Protein AF-A0A8J9X1B6-F1 (afdb_monomer)

pLDDT: mean 82.74, std 17.42, range [36.28, 98.75]

Structure (mmCIF, N/CA/C/O backbone):
data_AF-A0A8J9X1B6-F1
#
_entry.id   AF-A0A8J9X1B6-F1
#
loop_
_atom_site.group_PDB
_atom_site.id
_atom_site.type_symbol
_atom_site.label_atom_id
_atom_site.label_alt_id
_atom_site.label_comp_id
_atom_site.label_asym_id
_atom_site.label_entity_id
_atom_site.label_seq_id
_atom_site.pdbx_PDB_ins_code
_atom_site.Cartn_x
_atom_site.Cartn_y
_atom_site.Cartn_z
_atom_site.occupancy
_atom_site.B_iso_or_equiv
_atom_site.auth_seq_id
_atom_site.auth_comp_id
_atom_site.auth_asym_id
_atom_site.auth_atom_id
_atom_site.pdbx_PDB_model_num
ATOM 1 N N . ASN A 1 1 ? -3.393 -9.436 -10.664 1.00 48.59 1 ASN A N 1
ATOM 2 C CA . ASN A 1 1 ? -2.126 -8.868 -10.155 1.00 48.59 1 ASN A CA 1
ATOM 3 C C . ASN A 1 1 ? -1.289 -9.963 -9.512 1.00 48.59 1 ASN A C 1
ATOM 5 O O . ASN A 1 1 ? -1.861 -10.833 -8.868 1.00 48.59 1 ASN A O 1
ATOM 9 N N . MET A 1 2 ? 0.031 -9.956 -9.711 1.00 40.91 2 MET A N 1
ATOM 10 C CA . MET A 1 2 ? 0.966 -10.802 -8.959 1.00 40.91 2 MET A CA 1
ATOM 11 C C . MET A 1 2 ? 1.725 -9.893 -7.995 1.00 40.91 2 MET A C 1
ATOM 13 O O . MET A 1 2 ? 2.304 -8.902 -8.428 1.00 40.91 2 MET A O 1
ATOM 17 N N . LEU A 1 3 ? 1.710 -10.226 -6.708 1.00 56.44 3 LEU A N 1
ATOM 18 C CA . LEU A 1 3 ? 2.476 -9.534 -5.680 1.00 56.44 3 LEU A CA 1
ATOM 19 C C . LEU A 1 3 ? 3.377 -10.573 -5.014 1.00 56.44 3 LEU A C 1
ATOM 21 O O . LEU A 1 3 ? 2.896 -11.558 -4.459 1.00 56.44 3 LEU A O 1
ATOM 25 N N . ALA A 1 4 ? 4.684 -10.359 -5.113 1.00 45.38 4 ALA A N 1
ATOM 26 C CA . ALA A 1 4 ? 5.699 -11.176 -4.468 1.00 45.38 4 ALA A CA 1
ATOM 27 C C . ALA A 1 4 ? 6.530 -10.281 -3.547 1.00 45.38 4 ALA A C 1
ATOM 29 O O . ALA A 1 4 ? 6.948 -9.195 -3.943 1.00 45.38 4 ALA A O 1
ATOM 30 N N . HIS A 1 5 ? 6.758 -10.735 -2.316 1.00 50.91 5 HIS A N 1
ATOM 31 C CA . HIS A 1 5 ? 7.553 -10.022 -1.324 1.00 50.91 5 HIS A CA 1
ATOM 32 C C . HIS A 1 5 ? 8.603 -10.969 -0.742 1.00 50.91 5 HIS A C 1
ATOM 34 O O . HIS A 1 5 ? 8.265 -12.013 -0.188 1.00 50.91 5 HIS A O 1
ATOM 40 N N . ILE A 1 6 ? 9.880 -10.602 -0.850 1.00 46.41 6 ILE A N 1
ATOM 41 C CA . ILE A 1 6 ? 10.986 -11.335 -0.226 1.00 46.41 6 ILE A CA 1
ATOM 42 C C . ILE A 1 6 ? 11.341 -10.595 1.068 1.00 46.41 6 ILE A C 1
ATOM 44 O O . ILE A 1 6 ? 11.799 -9.456 1.026 1.00 46.41 6 ILE A O 1
ATOM 48 N N . ARG A 1 7 ? 11.077 -11.217 2.226 1.00 48.66 7 ARG A N 1
ATOM 49 C CA . ARG A 1 7 ? 11.246 -10.595 3.553 1.00 48.66 7 ARG A CA 1
ATOM 50 C C . ARG A 1 7 ? 12.671 -10.778 4.084 1.00 48.66 7 ARG A C 1
ATOM 52 O O . ARG A 1 7 ? 13.182 -11.893 4.118 1.00 48.66 7 ARG A O 1
ATOM 59 N N . TYR A 1 8 ? 13.252 -9.693 4.598 1.00 45.25 8 TYR A N 1
ATOM 60 C CA . TYR A 1 8 ? 14.363 -9.712 5.556 1.00 45.25 8 TYR A CA 1
ATOM 61 C C . TYR A 1 8 ? 13.808 -9.234 6.907 1.00 45.25 8 TYR A C 1
ATOM 63 O O . TYR A 1 8 ? 13.386 -8.084 7.015 1.00 45.25 8 TYR A O 1
ATOM 71 N N . ALA A 1 9 ? 13.701 -10.121 7.901 1.00 49.47 9 ALA A N 1
ATOM 72 C CA . ALA A 1 9 ? 12.970 -9.843 9.142 1.00 49.47 9 ALA A CA 1
ATOM 73 C C . ALA A 1 9 ? 13.662 -8.762 9.995 1.00 49.47 9 ALA A C 1
ATOM 75 O O . ALA A 1 9 ? 14.819 -8.924 10.381 1.00 49.47 9 ALA A O 1
ATOM 76 N N . THR A 1 10 ? 12.949 -7.671 10.293 1.00 53.62 10 THR A N 1
ATOM 77 C CA . THR A 1 10 ? 13.409 -6.598 11.196 1.00 53.62 10 THR A CA 1
ATOM 78 C C . THR A 1 10 ? 12.580 -6.440 12.464 1.00 53.62 10 THR A C 1
ATOM 80 O O . THR A 1 10 ? 13.105 -5.914 13.437 1.00 53.62 10 THR A O 1
ATOM 83 N N . GLN A 1 11 ? 11.336 -6.924 12.463 1.00 47.78 11 GLN A N 1
ATOM 84 C CA . GLN A 1 11 ? 10.434 -7.032 13.616 1.00 47.78 11 GLN A CA 1
ATOM 85 C C . GLN A 1 11 ? 9.599 -8.319 13.486 1.00 47.78 11 GLN A C 1
ATOM 87 O O . GLN A 1 11 ? 9.316 -8.734 12.354 1.00 47.78 11 GLN A O 1
ATOM 92 N N . GLY A 1 12 ? 9.230 -8.924 14.621 1.00 47.47 12 GLY A N 1
ATOM 93 C CA . GLY A 1 12 ? 8.444 -10.163 14.737 1.00 47.47 12 GLY A CA 1
ATOM 94 C C . GLY A 1 12 ? 9.234 -11.463 14.532 1.00 47.47 12 GLY A C 1
ATOM 95 O O . GLY A 1 12 ? 10.186 -11.502 13.742 1.00 47.47 12 GLY A O 1
ATOM 96 N N . GLU A 1 13 ? 8.848 -12.544 15.225 1.00 45.00 13 GLU A N 1
ATOM 97 C CA . GLU A 1 13 ? 9.478 -13.865 15.050 1.00 45.00 13 GLU A CA 1
ATOM 98 C C . GLU A 1 13 ? 9.320 -14.386 13.603 1.00 45.00 13 GLU A C 1
ATOM 100 O O . GLU A 1 13 ? 8.433 -13.980 12.838 1.00 45.00 13 GLU A O 1
ATOM 105 N N . VAL A 1 14 ? 10.212 -15.292 13.182 1.00 53.91 14 VAL A N 1
ATOM 106 C CA . VAL A 1 14 ? 10.102 -15.975 11.882 1.00 53.91 14 VAL A CA 1
ATOM 107 C C . VAL A 1 14 ? 9.019 -17.054 11.989 1.00 53.91 14 VAL A C 1
ATOM 109 O O . VAL A 1 14 ? 9.308 -18.239 12.137 1.00 53.91 14 VAL A O 1
ATOM 112 N N . SER A 1 15 ? 7.760 -16.630 11.929 1.00 49.09 15 SER A N 1
ATOM 113 C CA . SER A 1 15 ? 6.565 -17.477 11.927 1.00 49.09 15 SER A CA 1
ATOM 114 C C . SER A 1 15 ? 5.768 -17.282 10.631 1.00 49.09 15 SER A C 1
ATOM 116 O O . SER A 1 15 ? 5.876 -16.251 9.962 1.00 49.09 15 SER A O 1
ATOM 118 N N . LEU A 1 16 ? 4.989 -18.300 10.238 1.00 53.81 16 LEU A N 1
ATOM 119 C CA . LEU A 1 16 ? 4.187 -18.284 9.001 1.00 53.81 16 LEU A CA 1
ATOM 120 C C . LEU A 1 16 ? 3.180 -17.128 8.966 1.00 53.81 16 LEU A C 1
ATOM 122 O O . LEU A 1 16 ? 2.907 -16.594 7.896 1.00 53.81 16 LEU A O 1
ATOM 126 N N . GLU A 1 17 ? 2.653 -16.74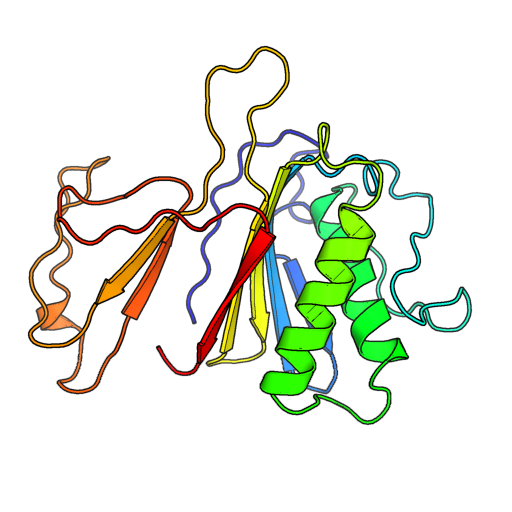2 10.126 1.00 57.12 17 GLU A N 1
ATOM 127 C CA . GLU A 1 17 ? 1.72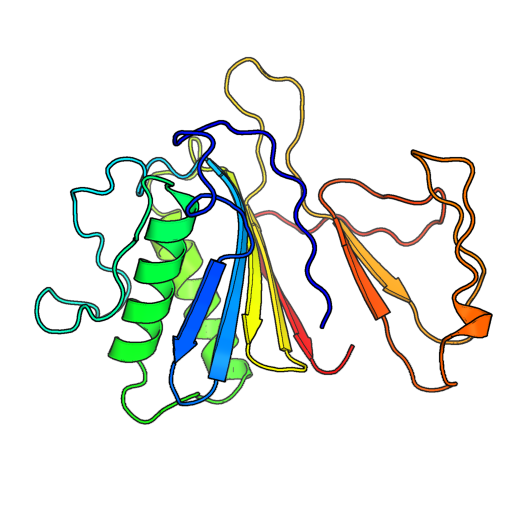0 -15.621 10.266 1.00 57.12 17 GLU A CA 1
ATOM 128 C C . GLU A 1 17 ? 2.363 -14.272 9.933 1.00 57.12 17 GLU A C 1
ATOM 130 O O . GLU A 1 17 ? 1.665 -13.400 9.450 1.00 57.12 17 GLU A O 1
ATOM 135 N N . ASN A 1 18 ? 3.685 -14.124 10.064 1.00 60.94 18 ASN A N 1
ATOM 136 C CA . ASN A 1 18 ? 4.411 -12.878 9.801 1.00 60.94 18 ASN A CA 1
ATOM 137 C C . ASN A 1 18 ? 4.940 -12.764 8.353 1.00 60.94 18 ASN A C 1
ATOM 139 O O . ASN A 1 18 ? 5.817 -11.942 8.055 1.00 60.94 18 ASN A O 1
ATOM 143 N N . VAL A 1 19 ? 4.503 -13.634 7.439 1.00 63.62 19 VAL A N 1
ATOM 144 C CA . VAL A 1 19 ? 4.990 -13.661 6.052 1.00 63.62 19 VAL A CA 1
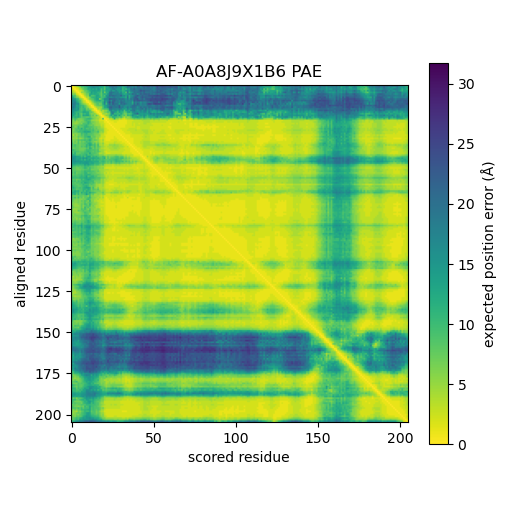ATOM 145 C C . VAL A 1 19 ? 4.067 -12.849 5.146 1.00 63.62 19 VAL A C 1
ATOM 147 O O . VAL A 1 19 ? 2.894 -13.163 4.979 1.00 63.62 19 VAL A O 1
ATOM 150 N N . HIS A 1 20 ? 4.621 -11.821 4.505 1.00 66.31 20 HIS A N 1
ATOM 151 C CA . HIS A 1 20 ? 3.929 -11.077 3.452 1.00 66.31 20 HIS A CA 1
ATOM 152 C C . HIS A 1 20 ? 3.707 -11.935 2.189 1.00 66.31 20 HIS A C 1
ATOM 154 O O . HIS A 1 20 ? 4.556 -12.770 1.864 1.00 66.31 20 HIS A O 1
ATOM 160 N N . PRO A 1 21 ? 2.660 -11.648 1.393 1.00 81.50 21 PRO A N 1
ATOM 161 C CA . PRO A 1 21 ? 1.640 -10.626 1.638 1.00 81.50 21 PRO A CA 1
ATOM 162 C C . PRO A 1 21 ? 0.583 -11.065 2.656 1.00 81.50 21 PRO A C 1
ATOM 164 O O . PRO A 1 21 ? 0.092 -12.192 2.609 1.00 81.50 21 PRO A O 1
ATOM 167 N N . PHE A 1 22 ? 0.154 -10.136 3.510 1.00 89.31 22 PHE A N 1
ATOM 168 C CA . PHE A 1 22 ? -1.059 -10.333 4.300 1.00 89.31 22 PHE A CA 1
ATOM 169 C C . PHE A 1 22 ? -2.275 -10.264 3.390 1.00 89.31 22 PHE A C 1
ATOM 171 O O . PHE A 1 22 ? -2.294 -9.485 2.441 1.00 89.31 22 PHE A O 1
ATOM 178 N N . THR A 1 23 ? -3.302 -11.057 3.687 1.00 92.50 23 THR A N 1
ATOM 179 C CA . THR A 1 23 ? -4.579 -11.009 2.966 1.00 92.50 23 THR A CA 1
ATOM 180 C C . THR A 1 23 ? -5.738 -10.935 3.950 1.00 92.50 23 THR A C 1
ATOM 182 O O . THR A 1 23 ? -5.723 -11.610 4.984 1.00 92.50 23 THR A O 1
ATOM 185 N N . ARG A 1 24 ? -6.738 -10.108 3.634 1.00 95.69 24 ARG A N 1
ATOM 186 C CA . ARG A 1 24 ? -8.010 -9.990 4.360 1.00 95.69 24 ARG A CA 1
ATOM 187 C C . ARG A 1 24 ? -9.147 -9.748 3.374 1.00 95.69 24 ARG A C 1
ATOM 189 O O . ARG A 1 24 ? -8.943 -9.168 2.312 1.00 95.69 24 ARG A O 1
ATOM 196 N N . GLU A 1 25 ? -10.337 -10.205 3.731 1.00 96.38 25 GLU A N 1
ATOM 197 C CA . GLU A 1 25 ? -11.552 -9.957 2.960 1.00 96.38 25 GLU A CA 1
ATOM 198 C C . GLU A 1 25 ? -12.258 -8.710 3.512 1.00 96.38 25 GLU A C 1
ATOM 200 O O . GLU A 1 25 ? -12.427 -8.578 4.724 1.00 96.38 25 GLU A O 1
ATOM 205 N N . LEU A 1 26 ? -12.631 -7.788 2.623 1.00 97.50 26 LEU A N 1
ATOM 206 C CA . LEU A 1 26 ? -13.486 -6.640 2.921 1.00 97.50 26 LEU A CA 1
ATOM 207 C C . LEU A 1 26 ? -14.404 -6.375 1.715 1.00 97.50 26 LEU A C 1
ATOM 209 O O . LEU A 1 26 ? -13.922 -6.212 0.593 1.00 97.50 26 LEU A O 1
ATOM 213 N N . TRP A 1 27 ? -15.717 -6.288 1.955 1.00 97.31 27 TRP A N 1
ATOM 214 C CA . TRP A 1 27 ? -16.764 -6.035 0.944 1.00 97.31 27 TRP A CA 1
ATOM 215 C C . TRP A 1 27 ? -16.898 -7.110 -0.151 1.00 97.31 27 TRP A C 1
ATOM 217 O O . TRP A 1 27 ? -17.250 -6.818 -1.292 1.00 97.31 27 TRP A O 1
ATOM 227 N N . GLY A 1 28 ? -16.613 -8.364 0.178 1.00 95.50 28 GLY A N 1
ATOM 228 C CA . GLY A 1 28 ? -16.524 -9.484 -0.756 1.00 95.50 28 GLY A CA 1
ATOM 229 C C . GLY A 1 28 ? -15.260 -9.466 -1.620 1.00 95.50 28 GLY A C 1
ATOM 230 O O . GLY A 1 28 ? -15.190 -10.204 -2.603 1.00 95.50 28 GLY A O 1
ATOM 231 N N . ILE A 1 29 ? -14.277 -8.617 -1.297 1.00 94.25 29 ILE A N 1
ATOM 232 C CA . ILE A 1 29 ? -13.064 -8.402 -2.090 1.00 94.25 29 ILE A CA 1
ATOM 233 C C . ILE A 1 29 ? -11.848 -8.802 -1.260 1.00 94.25 29 ILE A C 1
ATOM 235 O O . ILE A 1 29 ? -11.700 -8.401 -0.108 1.00 94.25 29 ILE A O 1
ATOM 239 N N . ASN A 1 30 ? -10.946 -9.573 -1.866 1.00 93.56 30 ASN A N 1
ATOM 240 C CA . ASN A 1 30 ? -9.651 -9.857 -1.261 1.00 93.56 30 ASN A CA 1
ATOM 241 C C . ASN A 1 30 ? -8.739 -8.635 -1.388 1.00 93.56 30 ASN A C 1
ATOM 243 O O . ASN A 1 30 ? -8.453 -8.171 -2.496 1.00 93.56 30 ASN A O 1
ATOM 247 N N . TRP A 1 31 ? -8.255 -8.169 -0.245 1.00 96.75 31 TRP A N 1
ATOM 248 C CA . TRP A 1 31 ? -7.216 -7.162 -0.127 1.00 96.75 31 TRP A CA 1
ATOM 249 C C . TRP A 1 31 ? -5.911 -7.836 0.245 1.00 96.75 31 TRP A C 1
ATOM 251 O O . TRP A 1 31 ? -5.890 -8.680 1.140 1.00 96.75 31 TRP A O 1
ATOM 261 N N . SER A 1 32 ? -4.827 -7.456 -0.424 1.00 94.00 32 SER A N 1
ATOM 262 C CA . SER A 1 32 ? -3.492 -7.986 -0.149 1.00 94.00 32 SER A CA 1
ATOM 263 C C . SER A 1 32 ? -2.523 -6.859 0.159 1.00 94.00 32 SER A C 1
ATOM 265 O O . SER A 1 32 ? -2.522 -5.866 -0.565 1.00 94.00 32 SER A O 1
ATOM 267 N N . PHE A 1 33 ? -1.659 -7.025 1.150 1.00 95.12 33 PHE A N 1
ATOM 268 C CA . PHE A 1 33 ? -0.729 -5.986 1.574 1.00 95.12 33 PHE A CA 1
ATOM 269 C C . PHE A 1 33 ? 0.685 -6.527 1.744 1.00 95.12 33 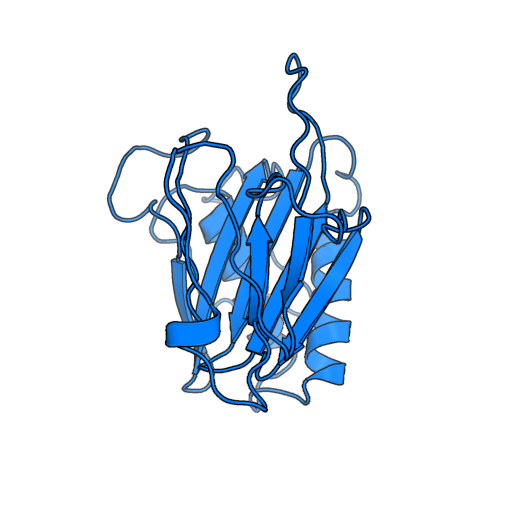PHE A C 1
ATOM 271 O O . PHE A 1 33 ? 0.899 -7.555 2.390 1.00 95.12 33 PHE A O 1
ATOM 278 N N . ALA A 1 34 ? 1.656 -5.817 1.180 1.00 91.38 34 ALA A N 1
ATOM 279 C CA . ALA A 1 34 ? 3.064 -6.015 1.482 1.00 91.38 34 ALA A CA 1
ATOM 280 C C . ALA A 1 34 ? 3.735 -4.676 1.725 1.00 91.38 34 ALA A C 1
ATOM 282 O O . ALA A 1 34 ? 3.573 -3.739 0.947 1.00 91.38 34 ALA A O 1
ATOM 283 N N . HIS A 1 35 ? 4.530 -4.633 2.782 1.00 92.00 35 HIS A N 1
ATOM 284 C CA . HIS A 1 35 ? 5.216 -3.443 3.243 1.00 92.00 35 HIS A CA 1
ATOM 285 C C . HIS A 1 35 ? 6.721 -3.704 3.336 1.00 92.00 35 HIS A C 1
ATOM 287 O O . HIS A 1 35 ? 7.146 -4.766 3.790 1.00 92.00 35 HIS A O 1
ATOM 293 N N . ASN A 1 36 ? 7.518 -2.728 2.905 1.00 87.19 36 ASN A N 1
ATOM 294 C CA . ASN A 1 36 ? 8.959 -2.688 3.100 1.00 87.19 36 ASN A CA 1
ATOM 295 C C . ASN A 1 36 ? 9.349 -1.382 3.794 1.00 87.19 36 ASN A C 1
ATOM 297 O O . ASN A 1 36 ? 9.385 -0.315 3.169 1.00 87.19 36 ASN A O 1
ATOM 301 N N . GLY A 1 37 ? 9.696 -1.489 5.071 1.00 89.38 37 GLY A N 1
ATOM 302 C CA . GLY A 1 37 ? 10.013 -0.326 5.872 1.00 89.38 37 GLY A CA 1
ATOM 303 C C . GLY A 1 37 ? 10.110 -0.626 7.359 1.00 89.38 37 GLY A C 1
ATOM 304 O O . GLY A 1 37 ? 10.586 -1.695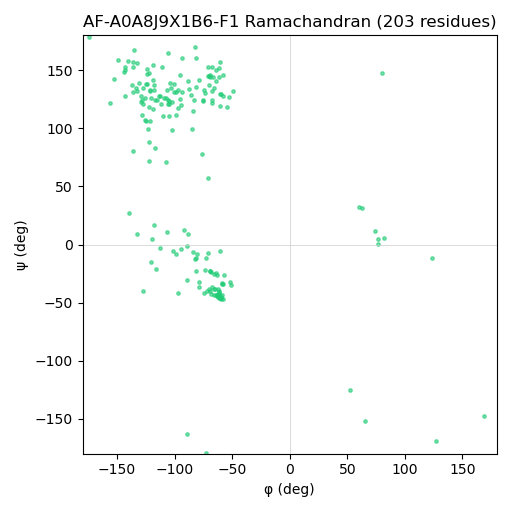 7.749 1.00 89.38 37 GLY A O 1
ATOM 305 N N . ASP A 1 38 ? 9.732 0.367 8.148 1.00 90.19 38 ASP A N 1
ATOM 306 C CA . ASP A 1 38 ? 9.690 0.368 9.607 1.00 90.19 38 ASP A CA 1
ATOM 307 C C . ASP A 1 38 ? 8.666 1.431 10.026 1.00 90.19 38 ASP A C 1
ATOM 309 O O . ASP A 1 38 ? 8.784 2.593 9.617 1.00 90.19 38 ASP A O 1
ATOM 313 N N . MET A 1 39 ? 7.637 1.034 10.775 1.00 92.31 39 MET A N 1
ATOM 314 C CA . MET A 1 39 ? 6.552 1.923 11.194 1.00 92.31 39 MET A CA 1
ATOM 315 C C . MET A 1 39 ? 6.426 1.976 12.721 1.00 92.31 39 MET A C 1
ATOM 317 O O . MET A 1 39 ? 5.598 1.267 13.303 1.00 92.31 39 MET A O 1
ATOM 321 N N . PRO A 1 40 ? 7.160 2.882 13.395 1.00 91.56 40 PRO A N 1
ATOM 322 C CA . PRO A 1 40 ? 7.143 2.995 14.854 1.00 91.56 40 PRO A CA 1
ATOM 323 C C . PRO A 1 40 ? 5.757 3.235 15.469 1.00 91.56 40 PRO A C 1
ATOM 325 O O . PRO A 1 40 ? 5.525 2.858 16.616 1.00 91.56 40 PRO A O 1
ATOM 328 N N . LEU A 1 41 ? 4.821 3.842 14.723 1.00 93.62 41 LEU A N 1
ATOM 329 C CA . LEU A 1 41 ? 3.430 4.028 15.158 1.00 93.62 41 LEU A CA 1
ATOM 330 C C . LEU A 1 41 ? 2.726 2.695 15.468 1.00 93.62 41 LEU A C 1
ATOM 332 O O . LEU A 1 41 ? 1.911 2.643 16.383 1.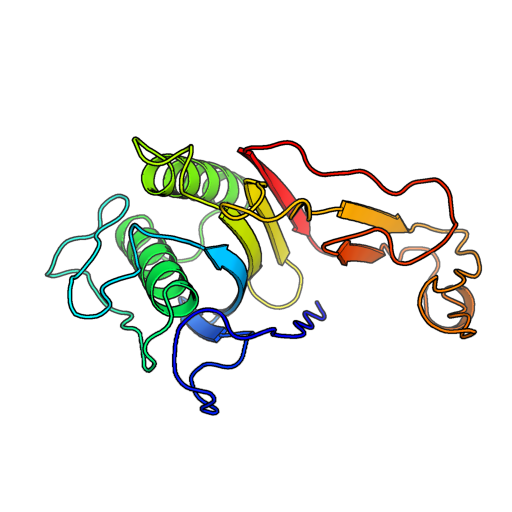00 93.62 41 LEU A O 1
ATOM 336 N N . PHE A 1 42 ? 3.068 1.635 14.734 1.00 93.75 42 PHE A N 1
ATOM 337 C CA . PHE A 1 42 ? 2.461 0.307 14.833 1.00 93.75 42 PHE A CA 1
ATOM 338 C C . PHE A 1 42 ? 3.378 -0.720 15.512 1.00 93.75 42 PHE A C 1
ATOM 340 O O . PHE A 1 42 ? 3.086 -1.911 15.494 1.00 93.75 42 PHE A O 1
ATOM 347 N N . ALA A 1 43 ? 4.488 -0.281 16.117 1.00 88.69 43 ALA A N 1
ATOM 348 C CA . ALA A 1 43 ? 5.462 -1.181 16.736 1.00 88.69 43 ALA A CA 1
ATOM 349 C C . ALA A 1 43 ? 4.936 -1.885 18.001 1.00 88.69 43 ALA A C 1
ATOM 351 O O . ALA A 1 43 ? 5.451 -2.936 18.371 1.00 88.69 43 ALA A O 1
ATOM 352 N N . ASN A 1 44 ? 3.937 -1.307 18.677 1.00 85.94 44 ASN A N 1
ATOM 353 C CA . ASN A 1 44 ? 3.257 -1.947 19.798 1.00 85.94 44 ASN A CA 1
ATOM 354 C C . ASN A 1 44 ? 1.904 -2.499 19.338 1.00 85.94 44 ASN A C 1
ATOM 356 O O . ASN A 1 44 ? 0.924 -1.758 19.277 1.00 85.94 44 ASN A O 1
ATOM 360 N N . THR A 1 45 ? 1.853 -3.795 19.041 1.00 76.88 45 THR A N 1
ATOM 361 C CA . THR A 1 45 ? 0.646 -4.467 18.539 1.00 76.88 45 THR A CA 1
ATOM 362 C C . THR A 1 45 ? -0.441 -4.662 19.598 1.00 76.88 45 THR A C 1
ATOM 364 O O . THR A 1 45 ? -1.573 -4.964 19.236 1.00 76.88 45 THR A O 1
ATOM 367 N N . ASP A 1 46 ? -0.137 -4.450 20.884 1.00 77.25 46 ASP A N 1
ATOM 368 C CA . ASP A 1 46 ? -1.126 -4.490 21.973 1.00 77.25 46 ASP A CA 1
ATOM 369 C C . ASP A 1 46 ? -1.929 -3.180 22.096 1.00 77.25 46 ASP A C 1
ATOM 371 O O . ASP A 1 46 ? -2.867 -3.090 22.892 1.00 77.25 46 ASP A O 1
ATOM 375 N N . GLN A 1 47 ? -1.543 -2.136 21.354 1.00 80.00 47 GLN A N 1
ATOM 376 C CA . GLN A 1 47 ? -2.229 -0.851 21.342 1.00 80.00 47 GLN A CA 1
ATOM 377 C C . GLN A 1 47 ? -3.050 -0.689 20.062 1.00 80.00 47 GLN A C 1
ATOM 379 O O . GLN A 1 47 ? -2.507 -0.676 18.959 1.00 80.00 47 GLN A O 1
ATOM 384 N N . ASP A 1 48 ? -4.348 -0.440 20.223 1.00 81.12 48 ASP A N 1
ATOM 385 C CA . ASP A 1 48 ? -5.202 -0.079 19.098 1.00 81.12 48 ASP A CA 1
ATOM 386 C C . ASP A 1 48 ? -4.820 1.301 18.541 1.00 81.12 48 ASP A C 1
ATOM 388 O O . ASP A 1 48 ? -4.811 2.313 19.254 1.00 81.12 48 ASP A O 1
ATOM 392 N N . ILE A 1 49 ? -4.531 1.343 17.240 1.00 92.19 49 ILE A N 1
ATOM 393 C CA . ILE A 1 49 ? -4.338 2.575 16.476 1.00 92.19 49 ILE A CA 1
ATOM 394 C C . ILE A 1 49 ? -5.580 2.807 15.619 1.00 92.19 49 ILE A C 1
ATOM 396 O O . ILE A 1 49 ? -5.938 1.985 14.774 1.00 92.19 49 ILE A O 1
ATOM 400 N N . PHE A 1 50 ? -6.229 3.951 15.826 1.00 95.69 50 PHE A N 1
ATOM 401 C CA . PHE A 1 50 ? -7.404 4.358 15.064 1.00 95.69 50 PHE A CA 1
ATOM 402 C C . PHE A 1 50 ? -7.015 5.400 14.020 1.00 95.69 50 PHE A C 1
ATOM 404 O O . PHE A 1 50 ? -6.479 6.450 14.367 1.00 95.69 50 PHE A O 1
ATOM 411 N N . LEU A 1 51 ? -7.300 5.095 12.755 1.00 97.25 51 LEU A N 1
ATOM 412 C CA . LEU A 1 51 ? -7.115 5.998 11.618 1.00 97.25 51 LEU A CA 1
ATOM 413 C C . LEU A 1 51 ? -8.478 6.433 11.067 1.00 97.25 51 LEU A C 1
ATOM 415 O O . LEU A 1 51 ? -9.468 5.691 11.172 1.00 97.25 51 LEU A O 1
ATOM 419 N N . GLY A 1 52 ? -8.530 7.615 10.457 1.00 96.75 52 GLY A N 1
ATOM 420 C CA . GLY A 1 52 ? -9.745 8.210 9.911 1.00 96.75 52 GLY A CA 1
ATOM 421 C C . GLY A 1 52 ? -10.881 8.252 10.939 1.00 96.75 52 GLY A C 1
ATOM 422 O O . GLY A 1 52 ? -10.731 8.756 12.051 1.00 96.75 52 GLY A O 1
ATOM 423 N N . LYS A 1 53 ? -12.041 7.690 10.579 1.00 97.38 53 LYS A N 1
ATOM 424 C CA . LYS A 1 53 ? -13.233 7.639 11.450 1.00 97.38 53 LYS A CA 1
ATOM 425 C C . LYS A 1 53 ? -13.297 6.415 12.369 1.00 97.38 53 LYS A C 1
ATOM 427 O O . LYS A 1 53 ? -14.337 6.184 12.985 1.00 97.38 53 LYS A O 1
ATOM 432 N N . THR A 1 54 ? -12.234 5.616 12.448 1.00 97.69 54 THR A N 1
ATOM 433 C CA . THR A 1 54 ? -12.231 4.408 13.282 1.00 97.69 54 THR A CA 1
ATOM 434 C C . THR A 1 54 ? -12.380 4.772 14.760 1.00 97.69 54 THR A C 1
ATOM 436 O O . THR A 1 54 ? -11.809 5.739 15.257 1.00 97.69 54 THR A O 1
ATOM 439 N N . THR A 1 55 ? -13.145 3.963 15.476 1.00 95.88 55 THR A N 1
ATOM 440 C CA . THR A 1 55 ? -13.358 4.017 16.924 1.00 95.88 55 THR A CA 1
ATOM 441 C C . THR A 1 55 ? -13.271 2.603 17.485 1.00 95.88 55 THR A C 1
ATOM 443 O O . THR A 1 55 ? -13.373 1.637 16.729 1.00 95.88 55 THR A O 1
ATOM 446 N N . SER A 1 56 ? -13.178 2.456 18.809 1.00 94.00 56 SER A N 1
ATOM 447 C CA . SER A 1 56 ? -13.194 1.142 19.474 1.00 94.00 56 SER A CA 1
ATOM 448 C C . SER A 1 56 ? -14.381 0.261 19.066 1.00 94.00 56 SER A C 1
ATOM 450 O O . SER A 1 56 ? -14.247 -0.954 18.985 1.00 94.00 56 SER A O 1
ATOM 452 N N . ASP A 1 57 ? -15.532 0.869 18.767 1.00 93.69 57 ASP A N 1
ATOM 453 C CA . ASP A 1 57 ? -16.763 0.148 18.419 1.00 93.69 57 ASP A CA 1
ATOM 454 C C . ASP A 1 57 ? -16.813 -0.282 16.943 1.00 93.69 57 ASP A C 1
ATOM 456 O O . ASP A 1 57 ? -17.676 -1.066 16.549 1.00 93.69 57 ASP A O 1
ATOM 460 N N . THR A 1 58 ? -15.914 0.249 16.110 1.00 93.00 58 THR A N 1
ATOM 461 C CA . THR A 1 58 ? -15.884 0.009 14.658 1.00 93.00 58 THR A CA 1
ATOM 462 C C . THR A 1 58 ? -14.669 -0.798 14.201 1.00 93.00 58 THR A C 1
ATOM 464 O O . THR A 1 58 ? -14.595 -1.165 13.026 1.00 93.00 58 THR A O 1
ATOM 467 N N . VAL A 1 59 ? -13.757 -1.146 15.118 1.00 94.56 59 VAL A N 1
ATOM 468 C CA . VAL A 1 59 ? -12.655 -2.081 14.852 1.00 94.56 59 VAL A CA 1
ATOM 469 C C . VAL A 1 59 ? -13.214 -3.434 14.424 1.00 94.56 59 VAL A C 1
ATOM 471 O O . VAL A 1 59 ? -14.070 -4.026 15.081 1.00 94.56 59 VAL A O 1
ATOM 474 N N . HIS A 1 60 ? -12.700 -3.946 13.311 1.00 94.50 60 HIS A N 1
ATOM 475 C CA . HIS A 1 60 ? -13.093 -5.234 12.758 1.00 94.50 60 HIS A CA 1
ATOM 476 C C . HIS A 1 60 ? -11.901 -6.150 12.482 1.00 94.50 60 HIS A C 1
ATOM 478 O O . HIS A 1 60 ? -11.979 -7.354 12.716 1.00 94.50 60 HIS A O 1
ATOM 484 N N . PHE A 1 61 ? -10.807 -5.584 11.982 1.00 95.44 61 PHE A N 1
ATOM 485 C CA . PHE A 1 61 ? -9.577 -6.295 11.680 1.00 95.44 61 PHE A CA 1
ATOM 486 C C . PHE A 1 61 ? -8.575 -6.105 12.812 1.00 95.44 61 PHE A C 1
ATOM 488 O O . PHE A 1 61 ? -8.315 -4.974 13.216 1.00 95.44 61 PHE A O 1
ATOM 495 N N . ASN A 1 62 ? -7.994 -7.213 13.266 1.00 92.75 62 ASN A N 1
ATOM 496 C CA . ASN A 1 62 ? -6.899 -7.243 14.227 1.00 92.75 62 ASN A CA 1
ATOM 497 C C . ASN A 1 62 ? -5.731 -8.022 13.615 1.00 92.75 62 ASN A C 1
ATOM 499 O O . ASN A 1 62 ? -5.949 -8.969 12.841 1.00 92.75 62 ASN A O 1
ATOM 503 N N . ALA A 1 63 ? -4.508 -7.612 13.952 1.00 91.69 63 ALA A N 1
ATOM 504 C CA . ALA A 1 63 ? -3.316 -8.370 13.600 1.00 91.69 63 ALA A CA 1
ATOM 505 C C . ALA A 1 63 ? -3.380 -9.759 14.256 1.00 91.69 63 ALA A C 1
ATOM 507 O O . ALA A 1 63 ? -3.940 -9.918 15.342 1.00 91.69 63 ALA A O 1
ATOM 508 N N . VAL A 1 64 ? -2.871 -10.768 13.554 1.00 89.00 64 VAL A N 1
ATOM 509 C CA . VAL A 1 64 ? -2.755 -12.133 14.084 1.00 89.00 64 VAL A CA 1
ATOM 510 C C . VAL A 1 64 ? -1.343 -12.348 14.615 1.00 89.00 64 VAL A C 1
ATOM 512 O O . VAL A 1 64 ? -1.183 -12.933 15.681 1.00 89.00 64 VAL A O 1
ATOM 515 N N . GLY A 1 65 ? -0.345 -11.864 13.875 1.00 85.06 65 GLY A N 1
ATOM 516 C CA . GLY A 1 65 ? 1.045 -11.817 14.293 1.00 85.06 65 GLY A CA 1
ATOM 517 C C . GLY A 1 65 ? 1.404 -10.525 15.025 1.00 85.06 65 GLY A C 1
ATOM 518 O O . GLY A 1 65 ? 0.551 -9.761 15.474 1.00 85.06 65 GLY A O 1
ATOM 519 N N . ASP A 1 66 ? 2.706 -10.278 15.115 1.00 85.69 66 ASP A N 1
ATOM 520 C CA . ASP A 1 66 ? 3.329 -9.233 15.937 1.00 85.69 66 ASP A CA 1
ATOM 521 C C . ASP A 1 66 ? 4.093 -8.189 15.098 1.00 85.69 66 ASP A C 1
ATOM 523 O O . ASP A 1 66 ? 4.930 -7.442 15.604 1.00 85.69 66 ASP A O 1
ATOM 527 N N . THR A 1 67 ? 3.824 -8.134 13.788 1.00 89.00 67 THR A N 1
ATOM 528 C CA . THR A 1 67 ? 4.480 -7.173 12.889 1.00 89.00 67 THR A CA 1
ATOM 529 C C . THR A 1 67 ? 3.734 -5.845 12.814 1.00 89.00 67 THR A C 1
ATOM 531 O O . THR A 1 67 ? 2.512 -5.797 12.658 1.00 89.00 67 THR A O 1
ATOM 534 N N . ASP A 1 68 ? 4.508 -4.761 12.781 1.00 92.00 68 ASP A N 1
ATOM 535 C CA . ASP A 1 68 ? 4.037 -3.408 12.460 1.00 92.00 68 ASP A CA 1
ATOM 536 C C . ASP A 1 68 ? 3.235 -3.362 11.146 1.00 92.00 68 ASP A C 1
ATOM 538 O O . ASP A 1 68 ? 2.248 -2.643 11.004 1.00 92.00 68 ASP A O 1
ATOM 542 N N . SER A 1 69 ? 3.644 -4.189 10.191 1.00 92.75 69 SER A N 1
ATOM 543 C CA . SER A 1 69 ? 3.110 -4.288 8.843 1.00 92.75 69 SER A CA 1
ATOM 544 C C . SER A 1 69 ? 1.687 -4.850 8.829 1.00 92.75 69 SER A C 1
ATOM 546 O O . SER A 1 69 ? 0.833 -4.321 8.117 1.00 92.75 69 SER A O 1
ATOM 548 N N . GLU A 1 70 ? 1.401 -5.888 9.625 1.00 94.00 70 GLU A N 1
ATOM 549 C CA . GLU A 1 70 ? 0.039 -6.422 9.740 1.00 94.00 70 GLU A CA 1
ATOM 550 C C . GLU A 1 70 ? -0.873 -5.471 10.518 1.00 94.00 70 GLU A C 1
ATOM 552 O O . GLU A 1 70 ? -2.025 -5.267 10.128 1.00 94.00 70 GLU A O 1
ATOM 557 N N . ALA A 1 71 ? -0.351 -4.856 11.584 1.00 95.19 71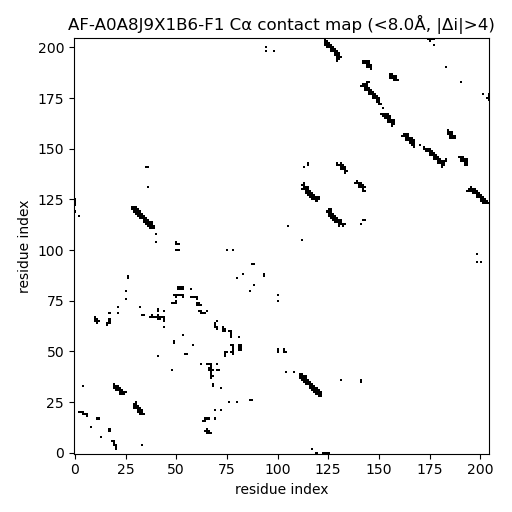 ALA A N 1
ATOM 558 C CA . ALA A 1 71 ? -1.082 -3.875 12.377 1.00 95.19 71 ALA A CA 1
ATOM 559 C C . ALA A 1 71 ? -1.496 -2.660 11.528 1.00 95.19 71 ALA A C 1
ATOM 561 O O . ALA A 1 71 ? -2.671 -2.285 11.527 1.00 95.19 71 ALA A O 1
ATOM 562 N N . ALA A 1 72 ? -0.583 -2.113 10.720 1.00 96.50 72 ALA A N 1
ATOM 563 C CA . ALA A 1 72 ? -0.900 -1.041 9.780 1.00 96.50 72 ALA A CA 1
ATOM 564 C C . ALA A 1 72 ? -1.933 -1.473 8.733 1.00 96.50 72 ALA A C 1
ATOM 566 O O . ALA A 1 72 ? -2.875 -0.731 8.455 1.00 96.50 72 ALA A O 1
ATOM 567 N N . PHE A 1 73 ? -1.806 -2.684 8.178 1.00 97.31 73 PHE A N 1
ATOM 568 C CA . PHE A 1 73 ? -2.788 -3.198 7.225 1.00 97.31 73 PHE A CA 1
ATOM 569 C C . PHE A 1 73 ? -4.191 -3.278 7.840 1.00 97.31 73 PHE A C 1
ATOM 571 O O . PHE A 1 73 ? -5.161 -2.821 7.234 1.00 97.31 73 PHE A O 1
ATOM 578 N N . CYS A 1 74 ? -4.300 -3.799 9.064 1.00 96.62 74 CYS A N 1
ATOM 579 C CA . CYS A 1 74 ? -5.567 -3.873 9.786 1.00 96.62 74 CYS A CA 1
ATOM 580 C C . CYS A 1 74 ? -6.142 -2.479 10.070 1.00 96.62 74 CYS A C 1
ATOM 582 O O . CYS A 1 74 ? -7.331 -2.259 9.840 1.00 96.62 74 CYS A O 1
ATOM 584 N N . ALA A 1 75 ? -5.309 -1.524 10.494 1.00 97.69 75 ALA A N 1
ATOM 585 C CA . ALA A 1 75 ? -5.729 -0.144 10.735 1.00 97.69 75 ALA A CA 1
ATOM 586 C C . ALA A 1 75 ? -6.255 0.538 9.459 1.00 97.69 75 ALA A C 1
ATOM 588 O O . ALA A 1 75 ? -7.314 1.165 9.494 1.00 97.69 75 ALA A O 1
ATOM 589 N N . ILE A 1 76 ? -5.582 0.354 8.315 1.00 98.38 76 ILE A N 1
ATOM 590 C CA . ILE A 1 76 ? -6.029 0.870 7.009 1.00 98.38 76 ILE A CA 1
ATOM 591 C C . ILE A 1 76 ? -7.390 0.275 6.623 1.00 98.38 76 ILE A C 1
ATOM 593 O O . ILE A 1 76 ? -8.291 1.007 6.211 1.00 98.38 76 ILE A O 1
ATOM 597 N N . LEU A 1 77 ? -7.577 -1.042 6.773 1.00 98.38 77 LEU A N 1
ATOM 598 C CA . LEU A 1 77 ? -8.851 -1.692 6.448 1.00 98.38 77 LEU A CA 1
ATOM 599 C C . LEU A 1 77 ? -9.988 -1.281 7.393 1.00 98.38 77 LEU A C 1
ATOM 601 O O . LEU A 1 77 ? -11.126 -1.129 6.947 1.00 98.38 77 LEU A O 1
ATOM 605 N N . ASN A 1 78 ? -9.696 -1.076 8.680 1.00 98.19 78 ASN A N 1
ATOM 606 C CA . ASN A 1 78 ? -10.667 -0.544 9.635 1.00 98.19 78 ASN A CA 1
ATOM 607 C C . ASN A 1 78 ? -11.090 0.879 9.253 1.00 98.19 78 ASN A C 1
ATOM 609 O O . ASN A 1 78 ? -12.287 1.157 9.213 1.00 98.19 78 ASN A O 1
ATOM 613 N N . ALA A 1 79 ? -10.139 1.738 8.874 1.00 98.56 79 ALA A N 1
ATOM 614 C CA . ALA A 1 79 ? -10.432 3.093 8.417 1.00 98.56 79 ALA A CA 1
ATOM 615 C C . ALA A 1 79 ? -11.297 3.101 7.152 1.00 98.56 79 ALA A C 1
ATOM 617 O O . ALA A 1 79 ? -12.285 3.830 7.092 1.00 98.56 79 ALA A O 1
ATOM 618 N N . LEU A 1 80 ? -10.984 2.239 6.177 1.00 98.44 80 LEU A N 1
ATOM 619 C CA . LEU A 1 80 ? -11.806 2.055 4.978 1.00 98.44 80 LEU A CA 1
ATOM 620 C C . LEU A 1 80 ? -13.234 1.629 5.326 1.00 98.44 80 LEU A C 1
ATOM 622 O O . LEU A 1 80 ? -14.190 2.202 4.808 1.00 98.44 80 LEU A O 1
ATOM 626 N N . LYS A 1 81 ? -13.388 0.643 6.215 1.00 98.12 81 LYS A N 1
ATOM 627 C CA . LYS A 1 81 ? -14.701 0.139 6.633 1.00 98.12 81 LYS A CA 1
ATOM 628 C C . LYS A 1 81 ? -15.509 1.188 7.403 1.00 98.12 81 LYS A C 1
ATOM 630 O O . LYS A 1 81 ? -16.721 1.264 7.214 1.00 98.12 81 LYS A O 1
ATOM 635 N N . ALA A 1 82 ? -14.855 1.976 8.254 1.00 98.00 82 ALA A N 1
ATOM 636 C CA . ALA A 1 82 ? -15.488 3.047 9.017 1.00 98.00 82 ALA A CA 1
ATOM 637 C C . ALA A 1 82 ? -15.912 4.222 8.120 1.00 98.00 82 ALA A C 1
ATOM 639 O O . ALA A 1 82 ? -16.978 4.800 8.331 1.00 98.00 82 ALA A O 1
ATOM 640 N N . GLU A 1 83 ? -15.106 4.564 7.111 1.00 98.31 83 GLU A N 1
ATOM 641 C CA . GLU A 1 83 ? -15.416 5.641 6.167 1.00 98.31 83 GLU A CA 1
ATOM 642 C C . GLU A 1 83 ? -16.508 5.241 5.166 1.00 98.31 83 GLU A C 1
ATOM 644 O O . GLU A 1 83 ? -17.416 6.028 4.890 1.00 98.31 83 GLU A O 1
ATOM 649 N N . PHE A 1 84 ? -16.446 4.011 4.648 1.00 98.06 84 PHE A N 1
ATOM 650 C CA . PHE A 1 84 ? -17.327 3.511 3.592 1.00 98.06 84 PHE A CA 1
ATOM 651 C C . PHE A 1 84 ? -18.097 2.256 4.047 1.00 98.06 84 PHE A C 1
ATOM 653 O O . PHE A 1 84 ? -17.833 1.144 3.577 1.00 98.06 84 PHE A O 1
ATOM 660 N N . PRO A 1 85 ? -19.088 2.401 4.949 1.00 96.38 85 PRO A N 1
ATOM 661 C CA . PRO A 1 85 ? -19.840 1.260 5.480 1.00 96.38 85 PRO A CA 1
ATOM 662 C C . PRO A 1 85 ? -20.661 0.525 4.408 1.00 96.38 85 PRO A C 1
ATOM 664 O O . PRO A 1 85 ? -20.921 -0.669 4.545 1.00 96.38 85 PRO A O 1
ATOM 667 N N . GLU A 1 86 ? -21.025 1.216 3.325 1.00 96.50 86 GLU A N 1
ATOM 668 C CA . GLU A 1 86 ? -21.850 0.681 2.234 1.00 96.50 86 GLU A CA 1
ATOM 669 C C . GLU A 1 86 ? -21.056 -0.111 1.178 1.00 96.50 86 GLU A C 1
ATOM 671 O O . GLU A 1 86 ? -21.654 -0.706 0.282 1.00 96.50 86 GLU A O 1
ATOM 676 N N . GLY A 1 87 ? -19.720 -0.138 1.258 1.00 96.75 87 GLY A N 1
ATOM 677 C CA . GLY A 1 87 ? -18.878 -0.899 0.333 1.00 96.75 87 GLY A CA 1
ATOM 678 C C . GLY A 1 87 ? -17.770 -0.093 -0.337 1.00 96.75 87 GLY A C 1
ATOM 679 O O . GLY A 1 87 ? -17.490 1.047 0.026 1.00 96.75 87 GLY A O 1
ATOM 680 N N . LEU A 1 88 ? -17.148 -0.705 -1.350 1.00 96.62 88 LEU A N 1
ATOM 681 C CA . LEU A 1 88 ? -16.054 -0.112 -2.118 1.00 96.62 88 LEU A CA 1
ATOM 682 C C . LEU A 1 88 ? -16.512 1.185 -2.817 1.00 96.62 88 LEU A C 1
ATOM 684 O O . LEU A 1 88 ? -17.406 1.118 -3.668 1.00 96.62 88 LEU A O 1
ATOM 688 N N . PRO A 1 89 ? -15.910 2.352 -2.515 1.00 97.50 89 PRO A N 1
ATOM 689 C CA . PRO A 1 89 ? -16.217 3.588 -3.226 1.00 97.50 89 PRO A CA 1
ATOM 690 C C . PRO A 1 89 ? -15.616 3.576 -4.642 1.00 97.50 89 PRO A C 1
ATOM 692 O O . PRO A 1 89 ? -14.962 2.624 -5.071 1.00 97.50 89 PRO A O 1
ATOM 695 N N . THR A 1 90 ? -15.807 4.659 -5.399 1.00 96.88 90 THR A N 1
ATOM 696 C CA . THR A 1 90 ? -15.112 4.807 -6.686 1.00 96.88 90 THR A CA 1
ATOM 697 C C . THR A 1 90 ? -13.596 4.836 -6.481 1.00 96.88 90 THR A C 1
ATOM 699 O O . THR A 1 90 ? -13.107 5.297 -5.450 1.00 96.88 90 THR A O 1
ATOM 702 N N . LEU A 1 91 ? -12.831 4.397 -7.485 1.00 95.50 91 LEU A N 1
ATOM 703 C CA . LEU A 1 91 ? -11.366 4.347 -7.393 1.00 95.50 91 LEU A CA 1
ATOM 704 C C . LEU A 1 91 ? -10.726 5.712 -7.094 1.00 95.50 91 LEU A C 1
ATOM 706 O O . LEU A 1 91 ? -9.739 5.771 -6.371 1.00 95.50 91 LEU A O 1
ATOM 710 N N . SER A 1 92 ? -11.300 6.809 -7.600 1.00 96.75 92 SER A N 1
ATOM 711 C CA . SER A 1 92 ? -10.811 8.161 -7.307 1.00 96.75 92 SER A CA 1
ATOM 712 C C . SER A 1 92 ? -10.992 8.534 -5.835 1.00 96.75 92 SER A C 1
ATOM 714 O O . SER A 1 92 ? -10.076 9.073 -5.226 1.00 96.75 92 SER A O 1
ATOM 716 N N . VAL A 1 93 ? -12.153 8.209 -5.257 1.00 98.31 93 VAL A N 1
ATOM 717 C CA . VAL A 1 93 ? -12.449 8.461 -3.839 1.00 98.31 93 VAL A CA 1
ATOM 718 C C . VAL A 1 93 ? -11.594 7.559 -2.952 1.00 98.31 93 VAL A C 1
ATOM 720 O O . VAL A 1 93 ? -11.053 8.017 -1.951 1.00 98.31 93 VAL A O 1
ATOM 723 N N . LEU A 1 94 ? -11.415 6.294 -3.345 1.00 98.19 94 LEU A N 1
ATOM 724 C CA . LEU A 1 94 ? -10.524 5.367 -2.654 1.00 98.19 94 LEU A CA 1
ATOM 725 C C . LEU A 1 94 ? -9.077 5.876 -2.643 1.00 98.19 94 LEU A C 1
ATOM 727 O O . LEU A 1 94 ? -8.430 5.849 -1.602 1.00 98.19 94 LEU A O 1
ATOM 731 N N . HIS A 1 95 ? -8.570 6.342 -3.787 1.00 98.06 95 HIS A N 1
ATOM 732 C CA . HIS A 1 95 ? -7.210 6.873 -3.913 1.00 98.06 95 HIS A CA 1
ATOM 733 C C . HIS A 1 95 ? -6.994 8.118 -3.046 1.00 98.06 95 HIS A C 1
ATOM 735 O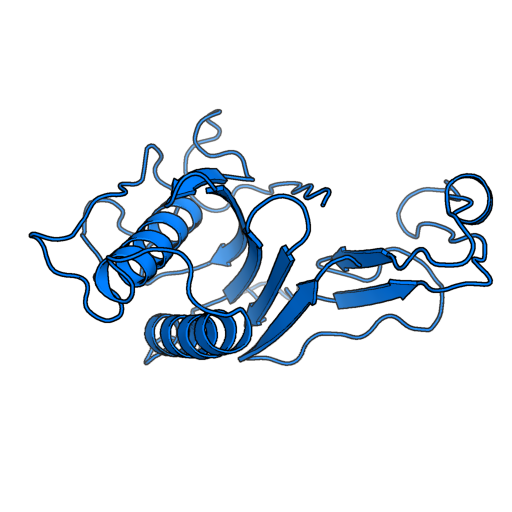 O . HIS A 1 95 ? -5.992 8.202 -2.336 1.00 98.06 95 HIS A O 1
ATOM 741 N N . GLU A 1 96 ? -7.939 9.058 -3.054 1.00 98.44 96 GLU A N 1
ATOM 742 C CA . GLU A 1 96 ? -7.878 10.259 -2.213 1.00 98.44 96 GLU A CA 1
ATOM 743 C C . GLU A 1 96 ? -7.901 9.900 -0.722 1.00 98.44 96 GLU A C 1
ATOM 745 O O . GLU A 1 96 ? -7.073 10.383 0.050 1.00 98.44 96 GLU A O 1
ATOM 750 N N . PHE A 1 97 ? -8.785 8.981 -0.325 1.00 98.75 97 PHE A N 1
ATOM 751 C CA . PHE A 1 97 ? -8.861 8.518 1.056 1.00 98.75 97 PHE A CA 1
ATOM 752 C C . PHE A 1 97 ? -7.584 7.795 1.499 1.00 98.75 97 PHE A C 1
ATOM 754 O O . PHE A 1 97 ? -7.074 8.056 2.584 1.00 98.75 97 PHE A O 1
ATOM 761 N N . LEU A 1 98 ? -7.017 6.924 0.662 1.00 98.69 98 LEU A N 1
ATOM 762 C CA . LEU A 1 98 ? -5.759 6.248 0.980 1.00 98.69 98 LEU A CA 1
ATOM 763 C C . LEU A 1 98 ? -4.598 7.239 1.139 1.00 98.69 98 LEU A C 1
ATOM 765 O O . LEU A 1 98 ? -3.790 7.048 2.044 1.00 98.69 98 LEU A O 1
ATOM 769 N N . ASN A 1 99 ? -4.527 8.303 0.326 1.00 98.25 99 ASN A N 1
ATOM 770 C CA . ASN A 1 99 ? -3.542 9.374 0.539 1.00 98.25 99 ASN A CA 1
ATOM 771 C C . ASN A 1 99 ? -3.719 10.021 1.914 1.00 98.25 99 ASN A C 1
ATOM 773 O O . ASN A 1 99 ? -2.749 10.144 2.655 1.00 98.25 99 ASN A O 1
ATOM 777 N N . HIS A 1 100 ? -4.956 10.360 2.281 1.00 98.50 100 HIS A N 1
ATOM 778 C CA . HIS A 1 100 ? -5.252 10.945 3.586 1.00 98.50 100 HIS A CA 1
ATOM 779 C C . HIS A 1 100 ? -4.824 10.035 4.750 1.00 98.50 100 HIS A C 1
ATOM 781 O O . HIS A 1 100 ? -4.185 10.498 5.692 1.00 98.50 100 HIS A O 1
ATOM 787 N N . ILE A 1 101 ? -5.102 8.732 4.657 1.00 98.56 101 ILE A N 1
ATOM 788 C CA . ILE A 1 101 ? -4.677 7.751 5.664 1.00 98.56 101 ILE A CA 1
ATOM 789 C C . ILE A 1 101 ? -3.150 7.628 5.730 1.00 98.56 101 ILE A C 1
ATOM 791 O O . ILE A 1 101 ? -2.590 7.513 6.820 1.00 98.56 101 ILE A O 1
ATOM 795 N N . CYS A 1 102 ? -2.456 7.684 4.592 1.00 98.31 102 CYS A N 1
ATOM 796 C CA . CYS A 1 102 ? -0.995 7.708 4.589 1.00 98.31 102 CYS A CA 1
ATOM 797 C C . CYS A 1 102 ? -0.459 8.963 5.295 1.00 98.31 102 CYS A C 1
ATOM 799 O O . CYS A 1 102 ? 0.454 8.852 6.109 1.00 98.31 102 CYS A O 1
ATOM 801 N N . ASP A 1 103 ? -1.052 10.133 5.049 1.00 97.69 103 ASP A N 1
ATOM 802 C CA . ASP A 1 103 ? -0.663 11.374 5.723 1.00 97.69 103 ASP A CA 1
ATOM 803 C C . ASP A 1 103 ? -0.869 11.293 7.245 1.00 97.69 103 ASP A C 1
ATOM 805 O O . ASP A 1 103 ? 0.001 11.729 8.000 1.00 97.69 103 ASP A O 1
ATOM 809 N N . GLU A 1 104 ? -1.971 10.694 7.712 1.00 97.69 104 GLU A N 1
ATOM 810 C CA . GLU A 1 104 ? -2.210 10.456 9.144 1.00 97.69 104 GLU A CA 1
ATOM 811 C C . GLU A 1 104 ? -1.135 9.564 9.778 1.00 97.69 104 GLU A C 1
ATOM 813 O O . GLU A 1 104 ? -0.637 9.878 10.859 1.00 97.69 104 GLU A O 1
ATOM 818 N N . ILE A 1 105 ? -0.747 8.477 9.103 1.00 96.62 105 ILE A N 1
ATOM 819 C CA . ILE A 1 105 ? 0.285 7.547 9.590 1.00 96.62 105 ILE A CA 1
ATOM 820 C C . ILE A 1 105 ? 1.636 8.258 9.748 1.00 96.62 105 ILE A C 1
ATOM 822 O O . ILE A 1 105 ? 2.363 8.017 10.714 1.00 96.62 105 ILE A O 1
ATOM 826 N N . ILE A 1 106 ? 1.973 9.138 8.805 1.00 96.44 106 ILE A N 1
ATOM 827 C CA . ILE A 1 106 ? 3.255 9.851 8.770 1.00 96.44 106 ILE A CA 1
ATOM 828 C C . ILE A 1 106 ? 3.275 11.072 9.707 1.00 96.44 106 ILE A C 1
ATOM 830 O O . ILE A 1 106 ? 4.350 11.529 10.118 1.00 96.44 106 ILE A O 1
ATOM 834 N N . ALA A 1 107 ? 2.111 11.620 10.060 1.00 94.69 107 ALA A N 1
ATOM 835 C CA . ALA A 1 107 ? 1.993 12.857 10.818 1.00 94.69 107 ALA A CA 1
ATOM 836 C C . ALA A 1 107 ? 2.784 12.817 12.142 1.00 94.69 107 ALA A C 1
ATOM 838 O O . ALA A 1 107 ? 2.530 12.022 13.045 1.00 94.69 107 ALA A O 1
ATOM 839 N N . GLY A 1 108 ? 3.762 13.721 12.267 1.00 88.31 108 GLY A N 1
ATOM 840 C CA . GLY A 1 108 ? 4.606 13.849 13.462 1.00 88.31 108 GLY A CA 1
ATOM 841 C C . GLY A 1 108 ? 5.703 12.786 13.616 1.00 88.31 108 GLY A C 1
ATOM 842 O O . GLY A 1 108 ? 6.383 12.793 14.639 1.00 88.31 108 GLY A O 1
ATOM 843 N N . ARG A 1 109 ? 5.883 11.898 12.626 1.00 90.75 109 ARG A N 1
ATOM 844 C CA . ARG A 1 109 ? 6.830 10.760 12.636 1.00 90.75 109 ARG A CA 1
ATOM 845 C C . ARG A 1 109 ? 7.530 10.563 11.282 1.00 90.75 109 ARG A C 1
ATOM 847 O O . ARG A 1 109 ? 7.915 9.467 10.884 1.00 90.75 109 ARG A O 1
ATOM 854 N N . SER A 1 110 ? 7.667 11.641 10.514 1.00 88.12 110 SER A N 1
ATOM 855 C CA . SER A 1 110 ? 8.204 11.609 9.146 1.00 88.12 110 SER A CA 1
ATOM 856 C C . SER A 1 110 ? 9.659 11.146 9.043 1.00 88.12 110 SER A C 1
ATOM 858 O O . SER A 1 110 ? 10.075 10.675 7.980 1.00 88.12 110 SER A O 1
ATOM 860 N N . GLU A 1 111 ? 10.434 11.342 10.111 1.00 88.50 111 GLU A N 1
ATOM 861 C CA . GLU A 1 111 ? 11.881 11.102 10.155 1.00 88.50 111 GLU A CA 1
ATOM 862 C C . GLU A 1 111 ? 12.238 9.670 10.568 1.00 88.50 111 GLU A C 1
ATOM 864 O O . GLU A 1 111 ? 13.259 9.144 10.131 1.00 88.50 111 GLU A O 1
ATOM 869 N N . ASP A 1 112 ? 11.409 9.037 11.399 1.00 89.12 112 ASP A N 1
ATOM 870 C CA . ASP A 1 112 ? 11.601 7.679 11.915 1.00 89.12 112 ASP A CA 1
ATOM 871 C C . ASP A 1 112 ? 10.751 6.629 11.187 1.00 89.12 112 ASP A C 1
ATOM 873 O O . ASP A 1 112 ? 10.932 5.436 11.416 1.00 89.12 112 ASP A O 1
ATOM 877 N N . THR A 1 113 ? 9.876 7.054 10.271 1.00 93.69 113 THR A N 1
ATOM 878 C CA . THR A 1 113 ? 9.047 6.151 9.468 1.00 93.69 113 THR A CA 1
ATOM 879 C C . THR A 1 113 ? 9.657 5.884 8.092 1.00 93.69 113 THR A C 1
ATOM 881 O O . THR A 1 113 ? 10.022 6.805 7.357 1.00 93.69 113 THR A O 1
ATOM 884 N N . ILE A 1 114 ? 9.699 4.609 7.705 1.00 95.25 114 ILE A N 1
ATOM 885 C CA . ILE A 1 114 ? 9.889 4.159 6.323 1.00 95.25 114 ILE A CA 1
ATOM 886 C C . ILE A 1 114 ? 8.628 3.381 5.969 1.00 95.25 114 ILE A C 1
ATOM 888 O O . ILE A 1 114 ? 8.365 2.357 6.587 1.00 95.25 114 ILE A O 1
ATOM 892 N N . PHE A 1 115 ? 7.850 3.853 5.000 1.00 96.12 115 PHE A N 1
ATOM 893 C CA . PHE A 1 115 ? 6.538 3.282 4.698 1.00 96.12 115 PHE A CA 1
ATOM 894 C C . PHE A 1 115 ? 6.358 3.131 3.191 1.00 96.12 115 PHE A C 1
ATOM 896 O O . PHE A 1 115 ? 5.754 3.968 2.527 1.00 96.12 115 PHE A O 1
ATOM 903 N N . ASN A 1 116 ? 6.925 2.060 2.632 1.00 95.50 116 ASN A N 1
ATOM 904 C CA . ASN A 1 116 ? 6.690 1.682 1.240 1.00 95.50 116 ASN A CA 1
ATOM 905 C C . ASN A 1 116 ? 5.769 0.473 1.207 1.00 95.50 116 ASN A C 1
ATOM 907 O O . ASN A 1 116 ? 6.108 -0.554 1.798 1.00 95.50 116 ASN A O 1
ATOM 911 N N . PHE A 1 117 ? 4.643 0.550 0.505 1.00 95.62 117 PHE A N 1
ATOM 912 C CA . PHE A 1 117 ? 3.730 -0.585 0.440 1.00 95.62 117 PHE A CA 1
ATOM 913 C C . PHE A 1 117 ? 3.108 -0.796 -0.931 1.00 95.62 117 PHE A C 1
ATOM 915 O O . PHE A 1 117 ? 2.997 0.117 -1.747 1.00 95.62 117 PHE A O 1
ATOM 922 N N . LEU A 1 118 ? 2.665 -2.033 -1.132 1.00 95.75 118 LEU A N 1
ATOM 923 C CA . LEU A 1 118 ? 1.779 -2.461 -2.198 1.00 95.75 118 LEU A CA 1
ATOM 924 C C . LEU A 1 118 ? 0.465 -2.934 -1.573 1.00 95.75 118 LEU A C 1
ATOM 926 O O . LEU A 1 118 ? 0.476 -3.829 -0.727 1.00 95.75 118 LEU A O 1
ATOM 930 N N . LEU A 1 119 ? -0.652 -2.349 -2.002 1.00 96.62 119 LEU A N 1
ATOM 931 C CA . LEU A 1 119 ? -2.000 -2.699 -1.560 1.00 96.62 119 LEU A CA 1
ATOM 932 C C . LEU A 1 119 ? -2.834 -3.128 -2.769 1.00 96.62 119 LEU A C 1
ATOM 934 O O . LEU A 1 119 ? -3.225 -2.316 -3.605 1.00 96.62 119 LEU A O 1
ATOM 938 N N . GLY A 1 120 ? -3.088 -4.426 -2.879 1.00 93.81 120 GLY A N 1
ATOM 939 C CA . GLY A 1 120 ? -3.972 -4.998 -3.889 1.00 93.81 120 GLY A CA 1
ATOM 940 C C . GLY A 1 120 ? -5.431 -4.881 -3.464 1.00 93.81 120 GLY A C 1
ATOM 941 O O . GLY A 1 120 ? -5.759 -5.194 -2.321 1.00 93.81 120 GLY A O 1
ATOM 942 N N . CYS A 1 121 ? -6.293 -4.474 -4.393 1.00 92.81 121 CYS A N 1
ATOM 943 C CA . CYS A 1 121 ? -7.744 -4.437 -4.233 1.00 92.81 121 CYS A CA 1
ATOM 944 C C . CYS A 1 121 ? -8.374 -5.291 -5.344 1.00 92.81 121 CYS A C 1
ATOM 946 O O . CYS A 1 121 ? -8.477 -4.877 -6.502 1.00 92.81 121 CYS A O 1
ATOM 948 N N . GLY A 1 122 ? -8.746 -6.529 -5.012 1.00 85.44 122 GLY A N 1
ATOM 949 C CA . GLY A 1 122 ? -9.290 -7.471 -5.984 1.00 85.44 122 GLY A CA 1
ATOM 950 C C . GLY A 1 122 ? -8.286 -7.881 -7.068 1.00 85.44 122 GLY A C 1
ATOM 951 O O . GLY A 1 122 ? -7.076 -7.940 -6.856 1.00 85.44 122 GLY A O 1
ATOM 952 N N . GLN A 1 123 ? -8.798 -8.234 -8.248 1.00 78.56 123 GLN A N 1
ATOM 953 C CA . GLN A 1 123 ? -7.991 -8.885 -9.285 1.00 78.56 123 GLN A CA 1
ATOM 954 C C . GLN A 1 123 ? -7.094 -7.920 -10.079 1.00 78.56 123 GLN A C 1
ATOM 956 O O . GLN A 1 123 ? -6.016 -8.331 -10.528 1.00 78.56 123 GLN A O 1
ATOM 961 N N . TYR A 1 124 ? -7.541 -6.676 -10.275 1.00 80.44 124 TYR A N 1
ATOM 962 C CA . TYR A 1 124 ? -6.994 -5.772 -11.294 1.00 80.44 124 TYR A CA 1
ATOM 963 C C . TYR A 1 124 ? -6.420 -4.467 -10.754 1.00 80.44 124 TYR A C 1
ATOM 965 O O . TYR A 1 124 ? -5.652 -3.831 -11.470 1.00 80.44 124 TYR A O 1
ATOM 973 N N . THR A 1 125 ? -6.720 -4.095 -9.510 1.00 90.44 125 THR A N 1
ATOM 974 C CA . THR A 1 125 ? -6.302 -2.809 -8.949 1.00 90.44 125 THR A CA 1
ATOM 975 C C . THR A 1 125 ? -5.178 -2.999 -7.929 1.00 90.44 125 THR A C 1
ATOM 977 O O . THR A 1 125 ? -5.229 -3.891 -7.076 1.00 90.44 125 THR A O 1
ATOM 980 N N . LEU A 1 126 ? -4.135 -2.181 -8.040 1.00 92.56 126 LEU A N 1
ATOM 981 C CA . LEU A 1 126 ? -2.985 -2.152 -7.143 1.00 92.56 126 LEU A CA 1
ATOM 982 C C . LEU A 1 126 ? -2.635 -0.701 -6.813 1.00 92.56 126 LEU A C 1
ATOM 984 O O . LEU A 1 126 ? -2.479 0.124 -7.709 1.00 92.56 126 LEU A O 1
ATOM 988 N N . PHE A 1 127 ? -2.454 -0.414 -5.532 1.00 96.25 127 PHE A N 1
ATOM 989 C CA . PHE A 1 127 ? -1.899 0.842 -5.052 1.00 96.25 127 PHE A CA 1
ATOM 990 C C . PHE A 1 127 ? -0.454 0.626 -4.622 1.00 96.25 127 PHE A C 1
ATOM 992 O O . PHE A 1 127 ? -0.139 -0.385 -3.993 1.00 96.25 127 PHE A O 1
ATOM 999 N N . ALA A 1 128 ? 0.411 1.577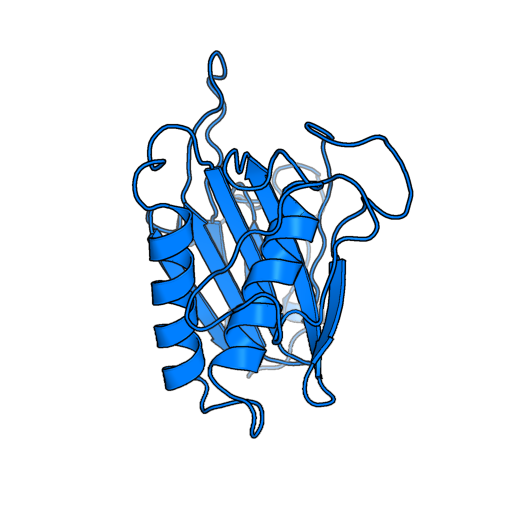 -4.948 1.00 96.19 128 ALA A N 1
ATOM 1000 C CA . ALA A 1 128 ? 1.790 1.608 -4.494 1.00 96.19 128 ALA A CA 1
ATOM 1001 C C . ALA A 1 128 ? 2.060 2.949 -3.828 1.00 96.19 128 ALA A C 1
ATOM 1003 O O . ALA A 1 128 ? 1.814 3.990 -4.433 1.00 96.19 128 ALA A O 1
ATOM 1004 N N . TYR A 1 129 ? 2.556 2.919 -2.601 1.00 98.06 129 TYR A N 1
ATOM 1005 C CA . TYR A 1 129 ? 2.913 4.116 -1.853 1.00 98.06 129 TYR A CA 1
ATOM 1006 C C . TYR A 1 129 ? 4.399 4.109 -1.530 1.00 98.06 129 TYR A C 1
ATOM 1008 O O . TYR A 1 129 ? 4.957 3.054 -1.212 1.00 98.06 129 TYR A O 1
ATOM 1016 N N . SER A 1 130 ? 5.023 5.282 -1.601 1.00 97.44 130 SER A N 1
ATOM 1017 C CA . SER A 1 130 ? 6.444 5.460 -1.317 1.00 97.44 130 SER A CA 1
ATOM 1018 C C . SER A 1 130 ? 6.653 6.532 -0.252 1.00 97.44 130 SER A C 1
ATOM 1020 O O . SER A 1 130 ? 6.545 7.726 -0.526 1.00 97.44 130 SER A O 1
ATOM 1022 N N . TRP A 1 131 ? 7.021 6.123 0.961 1.00 97.19 131 TRP A N 1
ATOM 1023 C CA . TRP A 1 131 ? 7.663 6.990 1.949 1.00 97.19 131 TRP A CA 1
ATOM 1024 C C . TRP A 1 131 ? 9.062 6.451 2.253 1.00 97.19 131 TRP A C 1
ATOM 1026 O O . TRP A 1 131 ? 9.258 5.696 3.213 1.00 97.19 131 TRP A O 1
ATOM 1036 N N . PRO A 1 132 ? 10.048 6.795 1.411 1.00 94.81 132 PRO A N 1
ATOM 1037 C CA . PRO A 1 132 ? 11.348 6.166 1.462 1.00 94.81 132 PRO A CA 1
ATOM 1038 C C . PRO A 1 132 ? 12.229 6.776 2.555 1.00 94.81 132 PRO A C 1
ATOM 1040 O O . PRO A 1 132 ? 12.028 7.910 3.018 1.00 94.81 132 PRO A O 1
ATOM 1043 N N . GLY A 1 133 ? 13.248 6.012 2.936 1.00 91.12 133 GLY A N 1
ATOM 1044 C CA . GLY A 1 133 ? 14.240 6.414 3.923 1.00 91.12 133 GLY A CA 1
ATOM 1045 C C . GLY A 1 133 ? 15.369 5.399 4.075 1.00 91.12 133 GLY A C 1
ATOM 1046 O O . GLY A 1 133 ? 15.386 4.335 3.446 1.00 91.12 133 GLY A O 1
ATOM 1047 N N . ALA A 1 134 ? 16.327 5.727 4.934 1.00 88.50 134 ALA A N 1
ATOM 1048 C CA . ALA A 1 134 ? 17.390 4.825 5.355 1.00 88.50 134 ALA A CA 1
ATOM 1049 C C . ALA A 1 134 ? 17.269 4.592 6.861 1.00 88.50 134 ALA A C 1
ATOM 1051 O O . ALA A 1 134 ? 17.032 5.529 7.620 1.00 88.50 134 ALA A O 1
ATOM 1052 N N . ARG A 1 135 ? 17.431 3.340 7.300 1.00 84.00 135 ARG A N 1
ATOM 1053 C CA . ARG A 1 135 ? 17.437 3.018 8.733 1.00 84.00 135 ARG A CA 1
ATOM 1054 C C . ARG A 1 135 ? 18.627 3.693 9.413 1.00 84.00 135 ARG A C 1
ATOM 1056 O O . ARG A 1 135 ? 19.682 3.846 8.795 1.00 84.00 135 ARG A O 1
ATOM 1063 N N . SER A 1 136 ? 18.484 4.037 10.691 1.00 82.25 136 SER A N 1
ATOM 1064 C CA . SER A 1 136 ? 19.581 4.616 11.474 1.00 82.25 136 SER A CA 1
ATOM 1065 C C . SER A 1 136 ? 20.838 3.739 11.393 1.00 82.25 136 SER A C 1
ATOM 1067 O O . SER A 1 136 ? 20.781 2.529 11.608 1.00 82.25 136 SER A O 1
ATOM 1069 N N . GLY A 1 137 ? 21.969 4.343 11.020 1.00 83.75 137 GLY A N 1
ATOM 1070 C CA . GLY A 1 137 ? 23.244 3.640 10.829 1.00 83.75 137 GLY A CA 1
ATOM 1071 C C . GLY A 1 137 ? 23.376 2.837 9.526 1.00 83.75 137 GLY A C 1
ATOM 1072 O O . GLY A 1 137 ? 24.425 2.238 9.301 1.00 83.75 137 GLY A O 1
ATOM 1073 N N . SER A 1 138 ? 22.365 2.833 8.652 1.00 83.94 138 SER A N 1
ATOM 1074 C CA . SER A 1 138 ? 22.414 2.195 7.333 1.00 83.94 138 SER A CA 1
ATOM 1075 C C . SER A 1 138 ? 22.676 3.219 6.229 1.00 83.94 138 SER A C 1
ATOM 1077 O O . SER A 1 138 ? 22.078 4.290 6.201 1.00 83.94 138 SER A O 1
ATOM 1079 N N . THR A 1 139 ? 23.527 2.867 5.265 1.00 83.88 139 THR A N 1
ATOM 1080 C CA . THR A 1 139 ? 23.691 3.617 4.006 1.00 83.88 139 THR A CA 1
ATOM 1081 C C . THR A 1 139 ? 22.734 3.138 2.911 1.00 83.88 139 THR A C 1
ATOM 1083 O O . THR A 1 139 ? 22.743 3.667 1.800 1.00 83.88 139 THR A O 1
ATOM 1086 N N . VAL A 1 140 ? 21.914 2.120 3.198 1.00 83.38 140 VAL A N 1
ATOM 1087 C CA . VAL A 1 140 ? 20.988 1.525 2.233 1.00 83.38 140 VAL A CA 1
ATOM 1088 C C . VAL A 1 140 ? 19.696 2.333 2.189 1.00 83.38 140 VAL A C 1
ATOM 1090 O O . VAL A 1 140 ? 18.933 2.362 3.156 1.00 83.38 140 VAL A O 1
ATOM 1093 N N . TRP A 1 141 ? 19.448 2.948 1.036 1.00 87.75 141 TRP A N 1
ATOM 1094 C CA . TRP A 1 141 ? 18.198 3.627 0.712 1.00 87.75 141 TRP A CA 1
ATOM 1095 C C . TRP A 1 141 ? 17.073 2.628 0.410 1.00 87.75 141 TRP A C 1
ATOM 1097 O O . TRP A 1 141 ? 17.274 1.685 -0.361 1.00 87.75 141 TRP A O 1
ATOM 1107 N N . ASN A 1 142 ? 15.895 2.844 1.000 1.00 86.19 142 ASN A N 1
ATOM 1108 C CA . ASN A 1 142 ? 14.689 2.038 0.790 1.00 86.19 142 ASN A CA 1
ATOM 1109 C C . ASN A 1 142 ? 13.671 2.829 -0.035 1.00 86.19 142 ASN A C 1
ATOM 1111 O O . ASN A 1 142 ? 12.664 3.295 0.497 1.00 86.19 142 ASN A O 1
ATOM 1115 N N . GLY A 1 143 ? 13.980 3.010 -1.318 1.00 90.38 143 GLY A N 1
ATOM 1116 C CA . GLY A 1 143 ? 13.072 3.578 -2.312 1.00 90.38 143 GLY A CA 1
ATOM 1117 C C . GLY A 1 143 ? 12.092 2.548 -2.868 1.00 90.38 143 GLY A C 1
ATOM 1118 O O . GLY A 1 143 ? 12.251 1.341 -2.665 1.00 90.38 143 GLY A O 1
ATOM 1119 N N . LEU A 1 144 ? 11.108 3.031 -3.623 1.00 92.31 144 LEU A N 1
ATOM 1120 C CA . LEU A 1 144 ? 10.260 2.208 -4.477 1.00 92.31 144 LEU A CA 1
ATOM 1121 C C . LEU A 1 144 ? 10.395 2.710 -5.913 1.00 92.31 144 LEU A C 1
ATOM 1123 O O . LEU A 1 144 ? 10.346 3.907 -6.170 1.00 92.31 144 LEU A O 1
ATOM 1127 N N . HIS A 1 145 ? 10.608 1.794 -6.844 1.00 91.88 145 HIS A N 1
ATOM 1128 C CA . HIS A 1 145 ? 10.807 2.071 -8.257 1.00 91.88 145 HIS A CA 1
ATOM 1129 C C . HIS A 1 145 ? 9.752 1.327 -9.051 1.00 91.88 145 HIS A C 1
ATOM 1131 O O . HIS A 1 145 ? 9.360 0.222 -8.676 1.00 91.88 145 HIS A O 1
ATOM 1137 N N . TYR A 1 146 ? 9.331 1.898 -10.169 1.00 90.25 146 TYR A N 1
ATOM 1138 C CA . TYR A 1 146 ? 8.450 1.215 -11.096 1.00 90.25 146 TYR A CA 1
ATOM 1139 C C . TYR A 1 146 ? 8.880 1.413 -12.543 1.00 90.25 146 TYR A C 1
ATOM 1141 O O . TYR A 1 146 ? 9.554 2.381 -12.899 1.00 90.25 146 TYR A O 1
ATOM 1149 N N . ILE A 1 147 ? 8.459 0.480 -13.382 1.00 87.38 147 ILE A N 1
ATOM 1150 C CA . ILE A 1 147 ? 8.489 0.598 -14.834 1.00 87.38 147 ILE A CA 1
ATOM 1151 C C . ILE A 1 147 ? 7.163 0.071 -15.373 1.00 87.38 147 ILE A C 1
ATOM 1153 O O . ILE A 1 147 ? 6.658 -0.951 -14.904 1.00 87.38 147 ILE A O 1
ATOM 1157 N N . VAL A 1 148 ? 6.589 0.774 -16.347 1.00 84.06 148 VAL A N 1
ATOM 1158 C CA . VAL A 1 148 ? 5.410 0.311 -17.084 1.00 84.06 148 VAL A CA 1
ATOM 1159 C C . VAL A 1 148 ? 5.874 -0.130 -18.462 1.00 84.06 148 VAL A C 1
ATOM 1161 O O . VAL A 1 148 ? 6.469 0.655 -19.198 1.00 84.06 148 VAL A O 1
ATOM 1164 N N . ARG A 1 149 ? 5.631 -1.397 -18.793 1.00 81.12 149 ARG A N 1
ATOM 1165 C CA . ARG A 1 149 ? 5.929 -1.965 -20.107 1.00 81.12 149 ARG A CA 1
ATOM 1166 C C . ARG A 1 149 ? 4.658 -2.026 -20.934 1.00 81.12 149 ARG A C 1
ATOM 1168 O O . ARG A 1 149 ? 3.640 -2.543 -20.472 1.00 81.12 149 ARG A O 1
ATOM 1175 N N . GLU A 1 150 ? 4.761 -1.529 -22.157 1.00 72.75 150 GLU A N 1
ATOM 1176 C CA . GLU A 1 150 ? 3.696 -1.510 -23.153 1.00 72.75 150 GLU A CA 1
ATOM 1177 C C . GLU A 1 150 ? 4.251 -2.014 -24.497 1.00 72.75 150 GLU A C 1
ATOM 1179 O O . GLU A 1 150 ? 5.463 -1.937 -24.729 1.00 72.75 150 GLU A O 1
ATOM 1184 N N . PRO A 1 151 ? 3.397 -2.532 -25.393 1.00 63.84 151 PRO A N 1
ATOM 1185 C CA . PRO A 1 151 ? 3.813 -2.962 -26.715 1.00 63.84 151 PRO A CA 1
ATOM 1186 C C . PRO A 1 151 ? 4.478 -1.838 -27.538 1.00 63.84 151 PRO A C 1
ATOM 1188 O O . PRO A 1 151 ? 4.033 -0.691 -27.485 1.00 63.84 151 PRO A O 1
ATOM 1191 N N . PRO A 1 152 ? 5.472 -2.165 -28.388 1.00 64.31 152 PRO A N 1
ATOM 1192 C CA . PRO A 1 152 ? 6.026 -3.500 -28.616 1.00 64.31 152 PRO A CA 1
ATOM 1193 C C . PRO A 1 152 ? 6.932 -3.947 -27.459 1.00 64.31 152 PRO A C 1
ATOM 1195 O O . PRO A 1 152 ? 7.912 -3.283 -27.132 1.00 64.31 152 PRO A O 1
ATOM 1198 N N . PHE A 1 153 ? 6.619 -5.102 -26.863 1.00 62.06 153 PHE A N 1
ATOM 1199 C CA . PHE A 1 153 ? 7.394 -5.641 -25.750 1.00 62.06 153 PHE A CA 1
ATOM 1200 C C . PHE A 1 153 ? 8.786 -6.067 -26.216 1.00 62.06 153 PHE A C 1
ATOM 1202 O O . PHE A 1 153 ? 8.926 -6.782 -27.209 1.00 62.06 153 PHE A O 1
ATOM 1209 N N . SER A 1 154 ? 9.810 -5.654 -25.472 1.00 58.25 154 SER A N 1
ATOM 1210 C CA . SER A 1 154 ? 11.193 -6.090 -25.657 1.00 58.25 154 SER A CA 1
ATOM 1211 C C . SER A 1 154 ? 11.625 -7.064 -24.560 1.00 58.25 154 SER A C 1
ATOM 1213 O O . SER A 1 154 ? 10.998 -7.186 -23.507 1.00 58.25 154 SER A O 1
ATOM 1215 N N . THR A 1 155 ? 12.731 -7.762 -24.797 1.00 56.53 155 THR A N 1
ATOM 1216 C CA . THR A 1 155 ? 13.389 -8.606 -23.793 1.00 56.53 155 THR A CA 1
ATOM 1217 C C . THR A 1 155 ? 13.933 -7.754 -22.648 1.00 56.53 155 THR A C 1
ATOM 1219 O O . THR A 1 155 ? 14.611 -6.761 -22.919 1.00 56.53 155 THR A O 1
ATOM 1222 N N . ALA A 1 156 ? 13.716 -8.159 -21.393 1.00 56.72 156 ALA A N 1
ATOM 1223 C CA . ALA A 1 156 ? 14.341 -7.508 -20.241 1.00 56.72 156 ALA A CA 1
ATOM 1224 C C . ALA A 1 156 ? 15.339 -8.458 -19.561 1.00 56.72 156 ALA A C 1
ATOM 1226 O O . ALA A 1 156 ? 15.009 -9.603 -19.233 1.00 56.72 156 ALA A O 1
ATOM 1227 N N . ARG A 1 157 ? 16.571 -7.981 -19.354 1.00 51.09 157 ARG A N 1
ATOM 1228 C CA . ARG A 1 157 ? 17.640 -8.722 -18.670 1.00 51.09 157 ARG A CA 1
ATOM 1229 C C . ARG A 1 157 ? 17.673 -8.336 -17.196 1.00 51.09 157 ARG A C 1
ATOM 1231 O O . ARG A 1 157 ? 17.783 -7.148 -16.897 1.00 51.09 157 ARG A O 1
ATOM 1238 N N . LEU A 1 158 ? 17.579 -9.323 -16.304 1.00 54.50 158 LEU A N 1
ATOM 1239 C CA . LEU A 1 158 ? 17.656 -9.106 -14.858 1.00 54.50 158 LEU A CA 1
ATOM 1240 C C . LEU A 1 158 ? 19.087 -8.736 -14.427 1.00 54.50 158 LEU A C 1
ATOM 1242 O O . LEU A 1 158 ? 20.055 -9.231 -14.995 1.00 54.50 158 LEU A O 1
ATOM 1246 N N . LEU A 1 159 ? 19.207 -7.866 -13.424 1.00 54.12 159 LEU A N 1
ATOM 1247 C CA . LEU A 1 159 ? 20.469 -7.375 -12.860 1.00 54.12 159 LEU A CA 1
ATOM 1248 C C . LEU A 1 159 ? 21.119 -8.386 -11.907 1.00 54.12 159 LEU A C 1
ATOM 1250 O O . LEU A 1 159 ? 22.339 -8.515 -11.889 1.00 54.12 159 LEU A O 1
ATOM 1254 N N . ASP A 1 160 ? 20.309 -9.117 -11.137 1.00 45.81 160 ASP A N 1
ATOM 1255 C CA . ASP A 1 160 ? 20.795 -9.971 -10.039 1.00 45.81 160 ASP A CA 1
ATOM 1256 C C . ASP A 1 160 ? 21.019 -11.441 -10.444 1.00 45.81 160 ASP A C 1
ATOM 1258 O O . ASP A 1 160 ? 21.485 -12.255 -9.646 1.00 45.81 160 ASP A O 1
ATOM 1262 N N . VAL A 1 161 ? 20.680 -11.812 -11.682 1.00 36.28 161 VAL A N 1
ATOM 1263 C CA . VAL A 1 161 ? 20.831 -13.175 -12.214 1.00 36.28 161 VAL A CA 1
ATOM 1264 C C . VAL A 1 161 ? 21.008 -13.107 -13.729 1.00 36.28 161 VAL A C 1
ATOM 1266 O O . VAL A 1 161 ? 20.323 -12.321 -14.379 1.00 36.28 161 VAL A O 1
ATOM 1269 N N . ASP A 1 162 ? 21.854 -13.967 -14.313 1.00 43.28 162 ASP A N 1
ATOM 1270 C CA . ASP A 1 162 ? 21.999 -14.138 -15.774 1.00 43.28 162 ASP A CA 1
ATOM 1271 C C . ASP A 1 162 ? 20.762 -14.834 -16.385 1.00 43.28 162 ASP A C 1
ATOM 1273 O O . ASP A 1 162 ? 20.831 -15.896 -17.004 1.00 43.28 162 ASP A O 1
ATOM 1277 N N . TYR A 1 163 ? 19.589 -14.241 -16.176 1.00 38.72 163 TYR A N 1
ATOM 1278 C CA . TYR A 1 163 ? 18.303 -14.720 -16.651 1.00 38.72 163 TYR A CA 1
ATOM 1279 C C . TYR A 1 163 ? 17.581 -13.579 -17.369 1.00 38.72 163 TYR A C 1
ATOM 1281 O O . TYR A 1 163 ? 17.448 -12.465 -16.859 1.00 38.72 163 TYR A O 1
ATOM 1289 N N . THR A 1 164 ? 17.137 -13.851 -18.593 1.00 46.75 164 THR A N 1
ATOM 1290 C CA . THR A 1 164 ? 16.414 -12.892 -19.436 1.00 46.75 164 THR A CA 1
ATOM 1291 C C . THR A 1 164 ? 14.968 -13.343 -19.530 1.00 46.75 164 THR A C 1
ATOM 1293 O O . THR A 1 164 ? 14.708 -14.489 -19.893 1.00 46.75 164 THR A O 1
ATOM 1296 N N . ILE A 1 165 ? 14.031 -12.456 -19.200 1.00 52.56 165 ILE A N 1
ATOM 1297 C CA . ILE A 1 165 ? 12.605 -12.718 -19.391 1.00 52.56 165 ILE A CA 1
ATOM 1298 C C . ILE A 1 165 ? 12.196 -12.064 -20.709 1.00 52.56 165 ILE A C 1
ATOM 1300 O O . ILE A 1 165 ? 12.294 -10.845 -20.877 1.00 52.56 165 ILE A O 1
ATOM 1304 N N . ASP A 1 166 ? 11.751 -12.888 -21.653 1.00 54.69 166 ASP A N 1
ATOM 1305 C CA . ASP A 1 166 ? 11.146 -12.413 -22.890 1.00 54.69 166 ASP A CA 1
ATOM 1306 C C . ASP A 1 166 ? 9.656 -12.133 -22.660 1.00 54.69 166 ASP A C 1
ATOM 1308 O O . ASP A 1 166 ? 8.822 -13.040 -22.654 1.00 54.69 166 ASP A O 1
ATOM 1312 N N . PHE A 1 167 ? 9.321 -10.859 -22.450 1.00 53.06 167 PHE A N 1
ATOM 1313 C CA . PHE A 1 167 ? 7.937 -10.427 -22.263 1.00 53.06 167 PHE A CA 1
ATOM 1314 C C . PHE A 1 167 ? 7.114 -10.540 -23.552 1.00 53.06 167 PHE A C 1
ATOM 1316 O O . PHE A 1 167 ? 5.897 -10.689 -23.466 1.00 53.06 167 PHE A O 1
ATOM 1323 N N . SER A 1 168 ? 7.741 -10.542 -24.734 1.00 53.81 168 SER A N 1
ATOM 1324 C CA . SER A 1 168 ? 7.029 -10.655 -26.015 1.00 53.81 168 SER A CA 1
ATOM 1325 C C . SER A 1 168 ? 6.409 -12.041 -26.237 1.00 53.81 168 SER A C 1
ATOM 1327 O O . SER A 1 168 ? 5.421 -12.170 -26.955 1.00 53.81 168 SER A O 1
ATOM 1329 N N . ALA A 1 169 ? 6.933 -13.073 -25.566 1.00 53.84 169 ALA A N 1
ATOM 1330 C CA . ALA A 1 169 ? 6.453 -14.449 -25.675 1.00 53.84 169 ALA A CA 1
ATOM 1331 C C . ALA A 1 169 ? 5.204 -14.755 -24.821 1.00 53.84 169 ALA A C 1
ATOM 1333 O O . ALA A 1 169 ? 4.606 -15.820 -24.977 1.00 53.84 169 ALA A O 1
ATOM 1334 N N . VAL A 1 170 ? 4.816 -13.856 -23.906 1.00 52.62 170 VAL A N 1
ATOM 1335 C CA . VAL A 1 170 ? 3.753 -14.096 -22.906 1.00 52.62 170 VAL A CA 1
ATOM 1336 C C . VAL A 1 170 ? 2.729 -12.961 -22.798 1.00 52.62 170 VAL A C 1
ATOM 1338 O O . VAL A 1 170 ? 1.899 -12.985 -21.893 1.00 52.62 170 VAL A O 1
ATOM 1341 N N . THR A 1 171 ? 2.771 -11.980 -23.702 1.00 57.28 171 THR A N 1
ATOM 1342 C CA . THR A 1 171 ? 1.901 -10.794 -23.677 1.00 57.28 171 THR A CA 1
ATOM 1343 C C . THR A 1 171 ? 1.117 -10.627 -24.979 1.00 57.28 171 THR A C 1
ATOM 1345 O O . THR A 1 171 ? 1.542 -11.055 -26.054 1.00 57.28 171 THR A O 1
ATOM 1348 N N . GLN A 1 172 ? -0.062 -10.019 -24.890 1.00 57.81 172 GLN A N 1
ATOM 1349 C CA . GLN A 1 172 ? -0.887 -9.624 -26.027 1.00 57.81 172 GLN A CA 1
ATOM 1350 C C . GLN A 1 172 ? -0.619 -8.167 -26.446 1.00 57.81 172 GLN A C 1
ATOM 1352 O O . GLN A 1 172 ? -0.142 -7.370 -25.640 1.00 57.81 172 GLN A O 1
ATOM 1357 N N . PRO A 1 173 ? -0.982 -7.761 -27.681 1.00 59.47 173 PRO A N 1
ATOM 1358 C CA . PRO A 1 173 ? -0.733 -6.409 -28.202 1.00 59.47 173 PRO A CA 1
ATOM 1359 C C . PRO A 1 173 ? -1.382 -5.249 -27.435 1.00 59.47 173 PRO A C 1
ATOM 1361 O O . PRO A 1 173 ? -1.132 -4.106 -27.791 1.00 59.47 173 PRO A O 1
ATOM 1364 N N . ASN A 1 174 ? -2.219 -5.523 -26.432 1.00 62.56 174 ASN A N 1
ATOM 1365 C CA . ASN A 1 174 ? -2.863 -4.516 -25.587 1.00 62.56 174 ASN A CA 1
ATOM 1366 C C . ASN A 1 174 ? -2.495 -4.675 -24.104 1.00 62.56 174 ASN A C 1
ATOM 1368 O O . ASN A 1 174 ? -3.069 -3.983 -23.265 1.00 62.56 174 ASN A O 1
ATOM 1372 N N . ASP A 1 175 ? -1.601 -5.607 -23.767 1.00 65.94 175 ASP A N 1
ATOM 1373 C CA . ASP A 1 175 ? -1.208 -5.810 -22.380 1.00 65.94 175 ASP A CA 1
ATOM 1374 C C . ASP A 1 175 ? -0.387 -4.612 -21.898 1.00 65.94 175 ASP A C 1
ATOM 1376 O O . ASP A 1 175 ? 0.393 -4.019 -22.642 1.00 65.94 175 ASP A O 1
ATOM 1380 N N . ARG A 1 176 ? -0.547 -4.269 -20.624 1.00 68.75 176 ARG A N 1
ATOM 1381 C CA . ARG A 1 176 ? 0.323 -3.336 -19.913 1.00 68.75 176 ARG A CA 1
ATOM 1382 C C . ARG A 1 176 ? 0.777 -4.020 -18.642 1.00 68.75 176 ARG A C 1
ATOM 1384 O O . ARG A 1 176 ? -0.014 -4.668 -17.957 1.00 68.75 176 ARG A O 1
ATOM 1391 N N . VAL A 1 177 ? 2.067 -3.925 -18.353 1.00 74.94 177 VAL A N 1
ATOM 1392 C CA . VAL A 1 177 ? 2.656 -4.589 -17.189 1.00 74.94 177 VAL A CA 1
ATOM 1393 C C . VAL A 1 177 ? 3.437 -3.566 -16.389 1.00 74.94 177 VAL A C 1
ATOM 1395 O O . VAL A 1 177 ? 4.490 -3.103 -16.825 1.00 74.94 177 VAL A O 1
ATOM 1398 N N . ALA A 1 178 ? 2.934 -3.243 -15.201 1.00 79.56 178 ALA A N 1
ATOM 1399 C CA . ALA A 1 178 ? 3.685 -2.500 -14.204 1.00 79.56 178 ALA A CA 1
ATOM 1400 C C . ALA A 1 178 ? 4.529 -3.468 -13.366 1.00 79.56 178 ALA A C 1
ATOM 1402 O O . ALA A 1 178 ? 4.018 -4.451 -12.825 1.00 79.56 178 ALA A O 1
ATOM 1403 N N . VAL A 1 179 ? 5.823 -3.185 -13.249 1.00 81.00 179 VAL A N 1
ATOM 1404 C CA . VAL A 1 179 ? 6.726 -3.869 -12.317 1.00 81.00 179 VAL A CA 1
ATOM 1405 C C . VAL A 1 179 ? 7.172 -2.859 -11.278 1.00 81.00 179 VAL A C 1
ATOM 1407 O O . VAL A 1 179 ? 7.633 -1.785 -11.648 1.00 81.00 179 VAL A O 1
ATOM 1410 N N . ILE A 1 180 ? 7.021 -3.201 -9.996 1.00 84.31 180 ILE A N 1
ATOM 1411 C CA . ILE A 1 180 ? 7.289 -2.308 -8.864 1.00 84.31 180 ILE A CA 1
ATOM 1412 C C . ILE A 1 180 ? 8.216 -3.018 -7.884 1.00 84.31 180 ILE A C 1
ATOM 1414 O O . ILE A 1 180 ? 7.929 -4.138 -7.458 1.00 84.31 180 ILE A O 1
ATOM 1418 N N . THR A 1 181 ? 9.352 -2.404 -7.566 1.00 83.06 181 THR A N 1
ATOM 1419 C CA . THR A 1 181 ? 10.458 -3.048 -6.846 1.00 83.06 181 THR A CA 1
ATOM 1420 C C . THR A 1 181 ? 11.225 -2.037 -6.002 1.00 83.06 181 THR A C 1
ATOM 1422 O O . THR A 1 181 ? 11.186 -0.836 -6.245 1.00 83.06 181 THR A O 1
ATOM 1425 N N . THR A 1 182 ? 11.957 -2.496 -4.989 1.00 82.56 182 THR A N 1
ATOM 1426 C CA . THR A 1 182 ? 12.718 -1.597 -4.097 1.00 82.56 182 THR A CA 1
ATOM 1427 C C . THR A 1 182 ? 13.964 -1.007 -4.761 1.00 82.56 182 THR A C 1
ATOM 1429 O O . THR A 1 182 ? 14.458 0.047 -4.363 1.00 82.56 182 THR A O 1
ATOM 1432 N N . LYS A 1 183 ? 14.462 -1.664 -5.812 1.00 84.12 183 LYS A N 1
ATOM 1433 C CA . LYS A 1 183 ? 15.528 -1.195 -6.704 1.00 84.12 183 LYS A CA 1
ATOM 1434 C C . LYS A 1 183 ? 15.212 -1.639 -8.132 1.00 84.12 183 LYS A C 1
ATOM 1436 O O . LYS A 1 183 ? 14.551 -2.672 -8.281 1.00 84.12 183 LYS A O 1
ATOM 1441 N N . PRO A 1 184 ? 15.677 -0.920 -9.167 1.00 83.81 184 PRO A N 1
ATOM 1442 C CA . PRO A 1 184 ? 15.587 -1.396 -10.543 1.00 83.81 184 PRO A CA 1
ATOM 1443 C C . PRO A 1 184 ? 16.113 -2.829 -10.647 1.00 83.81 184 PRO A C 1
ATOM 1445 O O . PRO A 1 184 ? 17.165 -3.132 -10.091 1.00 83.81 184 PRO A O 1
ATOM 1448 N N . LEU A 1 185 ? 15.364 -3.708 -11.317 1.00 77.88 185 LEU A N 1
ATOM 1449 C CA . LEU A 1 185 ? 15.748 -5.117 -11.489 1.00 77.88 185 LEU A CA 1
ATOM 1450 C C . LEU A 1 185 ? 16.399 -5.404 -12.836 1.00 77.88 185 LEU A C 1
ATOM 1452 O O . LEU A 1 185 ? 16.853 -6.520 -13.046 1.00 77.88 185 LEU A O 1
ATOM 1456 N N . THR A 1 186 ? 16.406 -4.452 -13.762 1.00 77.12 186 THR A N 1
ATOM 1457 C CA . THR A 1 186 ? 16.904 -4.636 -15.128 1.00 77.12 186 THR A CA 1
ATOM 1458 C C . THR A 1 186 ? 17.764 -3.440 -15.532 1.00 77.12 186 THR A C 1
ATOM 1460 O O . THR A 1 186 ? 17.569 -2.337 -15.025 1.00 77.12 186 THR A O 1
ATOM 1463 N N . GLU A 1 187 ? 18.719 -3.647 -16.443 1.00 73.00 187 GLU A N 1
ATOM 1464 C CA . GLU A 1 187 ? 19.607 -2.583 -16.960 1.00 73.00 187 GLU A CA 1
ATOM 1465 C C . GLU A 1 187 ? 18.888 -1.581 -17.882 1.00 73.00 187 GLU A C 1
ATOM 1467 O O . GLU A 1 187 ? 19.481 -0.596 -18.322 1.00 73.00 187 GLU A O 1
ATOM 1472 N N . GLU A 1 188 ? 17.626 -1.844 -18.228 1.00 72.38 188 GLU A N 1
ATOM 1473 C CA . GLU A 1 188 ? 16.889 -1.032 -19.189 1.00 72.38 188 GLU A CA 1
ATOM 1474 C C . GLU A 1 188 ? 16.624 0.388 -18.665 1.00 72.38 188 GLU A C 1
ATOM 1476 O O . GLU A 1 188 ? 16.349 0.614 -17.484 1.00 72.38 188 GLU A O 1
ATOM 1481 N N . ALA A 1 189 ? 16.673 1.361 -19.575 1.00 71.75 189 ALA A N 1
ATOM 1482 C CA . ALA A 1 189 ? 16.204 2.709 -19.286 1.00 71.75 189 ALA A CA 1
ATOM 1483 C C . ALA A 1 189 ? 14.672 2.707 -19.136 1.00 71.75 189 ALA A C 1
ATOM 1485 O O . ALA A 1 189 ? 13.982 1.997 -19.862 1.00 71.75 189 ALA A O 1
ATOM 1486 N N . GLY A 1 190 ? 14.136 3.531 -18.230 1.00 83.19 190 GLY A N 1
ATOM 1487 C CA . GLY A 1 190 ? 12.685 3.685 -18.034 1.00 83.19 190 GLY A CA 1
ATOM 1488 C C . GLY A 1 190 ? 12.198 3.423 -16.610 1.00 83.19 190 GLY A C 1
ATOM 1489 O O . GLY A 1 190 ? 11.071 3.787 -16.279 1.00 83.19 190 GLY A O 1
ATOM 1490 N N . TRP A 1 191 ? 13.046 2.864 -15.743 1.00 89.94 191 TRP A N 1
ATOM 1491 C CA . TRP A 1 191 ? 12.762 2.823 -14.311 1.00 89.94 191 TRP A CA 1
ATOM 1492 C C . TRP A 1 191 ? 12.612 4.232 -13.743 1.00 89.94 191 TRP A C 1
ATOM 1494 O O . TRP A 1 191 ? 13.474 5.092 -13.930 1.00 89.94 191 TRP A O 1
ATOM 1504 N N . THR A 1 192 ? 11.519 4.441 -13.021 1.00 92.81 192 THR A N 1
ATOM 1505 C CA . THR A 1 192 ? 11.204 5.689 -12.334 1.00 92.81 192 THR A CA 1
ATOM 1506 C C . THR A 1 192 ? 11.143 5.417 -10.841 1.00 92.81 192 THR A C 1
ATOM 1508 O O . THR A 1 192 ? 10.399 4.544 -10.397 1.00 92.81 192 THR A O 1
ATOM 1511 N N . GLU A 1 193 ? 11.933 6.148 -10.058 1.00 94.81 193 GLU A N 1
ATOM 1512 C CA . GLU A 1 193 ? 11.789 6.151 -8.603 1.00 94.81 193 GLU A CA 1
ATOM 1513 C C . GLU A 1 193 ? 10.539 6.949 -8.212 1.00 94.81 193 GLU A C 1
ATOM 1515 O O . GLU A 1 193 ? 10.332 8.071 -8.681 1.00 94.81 193 GLU A O 1
ATOM 1520 N N . MET A 1 194 ? 9.704 6.362 -7.359 1.00 96.69 194 MET A N 1
ATOM 1521 C CA . MET A 1 194 ? 8.533 7.020 -6.791 1.00 96.69 194 MET A CA 1
ATOM 1522 C C . MET A 1 194 ? 8.961 8.096 -5.800 1.00 96.69 194 MET A C 1
ATOM 1524 O O . MET A 1 194 ? 9.839 7.883 -4.959 1.00 96.69 194 MET A O 1
ATOM 1528 N N . LYS A 1 195 ? 8.301 9.250 -5.858 1.00 96.88 195 LYS A N 1
ATOM 1529 C CA . LYS A 1 195 ? 8.592 10.374 -4.965 1.00 96.88 195 LYS A CA 1
ATOM 1530 C C . LYS A 1 195 ? 8.131 10.057 -3.543 1.00 96.88 195 LYS A C 1
ATOM 1532 O O . LYS A 1 195 ? 7.170 9.324 -3.331 1.00 96.88 195 LYS A O 1
ATOM 1537 N N . ARG A 1 196 ? 8.787 10.669 -2.555 1.00 96.44 196 ARG A N 1
ATOM 1538 C CA . ARG A 1 196 ? 8.329 10.620 -1.160 1.00 96.44 196 ARG A CA 1
ATOM 1539 C C . ARG A 1 196 ? 6.906 11.186 -1.054 1.00 96.44 196 ARG A C 1
ATOM 1541 O O . ARG A 1 196 ? 6.667 12.306 -1.498 1.00 96.44 196 ARG A O 1
ATOM 1548 N N . GLY A 1 197 ? 6.007 10.419 -0.442 1.00 97.06 197 GLY A N 1
ATOM 1549 C CA . GLY A 1 197 ? 4.585 10.727 -0.291 1.00 97.06 197 GLY A CA 1
ATOM 1550 C C . GLY A 1 197 ? 3.729 10.395 -1.516 1.00 97.06 197 GLY A C 1
ATOM 1551 O O . GLY A 1 197 ? 2.552 10.732 -1.533 1.00 97.06 197 GLY A O 1
ATOM 1552 N N . GLU A 1 198 ? 4.286 9.770 -2.555 1.00 97.81 198 GLU A N 1
ATOM 1553 C CA . GLU A 1 198 ? 3.534 9.465 -3.773 1.00 97.81 198 GLU A CA 1
ATOM 1554 C C . GLU A 1 198 ? 2.730 8.169 -3.627 1.00 97.81 198 GLU A C 1
ATOM 1556 O O . GLU A 1 198 ? 3.299 7.108 -3.360 1.00 97.81 198 GLU A O 1
ATOM 1561 N N . LEU A 1 199 ? 1.415 8.254 -3.859 1.00 98.12 199 LEU A N 1
ATOM 1562 C CA . LEU A 1 199 ? 0.521 7.110 -4.037 1.00 98.12 199 LEU A CA 1
ATOM 1563 C C . LEU A 1 199 ? 0.164 6.952 -5.519 1.00 98.12 199 LEU A C 1
ATOM 1565 O O . LEU A 1 199 ? -0.597 7.748 -6.075 1.00 98.12 199 LEU A O 1
ATOM 1569 N N . LEU A 1 200 ? 0.658 5.895 -6.153 1.00 96.38 200 LEU A N 1
ATOM 1570 C CA . LEU A 1 200 ? 0.273 5.509 -7.508 1.00 96.38 200 LEU A CA 1
ATOM 1571 C C . LEU A 1 200 ? -0.829 4.451 -7.475 1.00 96.38 200 LEU A C 1
ATOM 1573 O O . LEU A 1 200 ? -0.855 3.587 -6.599 1.00 96.38 200 LEU A O 1
ATOM 1577 N N . MET A 1 201 ? -1.722 4.508 -8.461 1.00 94.62 201 MET A N 1
ATOM 1578 C CA . MET A 1 201 ? -2.762 3.509 -8.693 1.00 94.62 201 MET A CA 1
ATOM 1579 C C . MET A 1 201 ? -2.580 2.905 -10.083 1.00 94.62 201 MET A C 1
ATOM 1581 O O . MET A 1 201 ? -2.553 3.626 -11.080 1.00 94.62 201 MET A O 1
ATOM 1585 N N . PHE A 1 202 ? -2.507 1.580 -10.132 1.00 88.19 202 PHE A N 1
ATOM 1586 C CA . PHE A 1 202 ? -2.461 0.773 -11.344 1.00 88.19 202 PHE A CA 1
ATOM 1587 C C . PHE A 1 202 ? -3.774 -0.007 -11.433 1.00 88.19 202 PHE A C 1
ATOM 1589 O O . PHE A 1 202 ? -4.110 -0.755 -10.512 1.00 88.19 202 PHE A O 1
ATOM 1596 N N . ASP A 1 203 ? -4.534 0.185 -12.509 1.00 86.00 203 ASP A N 1
ATOM 1597 C CA . ASP A 1 203 ? -5.795 -0.518 -12.749 1.00 86.00 203 ASP A CA 1
ATOM 1598 C C . ASP A 1 203 ? -5.762 -1.166 -14.130 1.00 86.00 203 ASP A C 1
ATOM 1600 O O . ASP A 1 203 ? -5.618 -0.481 -15.142 1.00 86.00 203 ASP A O 1
ATOM 1604 N N . LYS A 1 204 ? -5.916 -2.496 -14.157 1.00 75.50 204 LYS A N 1
ATOM 1605 C CA . LYS A 1 204 ? -5.866 -3.326 -15.378 1.00 75.50 204 LYS A CA 1
ATOM 1606 C C . LYS A 1 204 ? -4.528 -3.257 -16.136 1.00 75.50 204 LYS A C 1
ATOM 1608 O O . LYS A 1 204 ? -4.517 -3.416 -17.356 1.00 75.50 204 LYS A O 1
ATOM 1613 N N . GLY A 1 205 ? -3.422 -3.086 -15.410 1.00 56.34 205 GLY A N 1
ATOM 1614 C CA . GLY A 1 205 ? -2.082 -2.858 -15.968 1.00 56.34 205 GLY A CA 1
ATOM 1615 C C . GLY A 1 205 ? -1.747 -1.379 -15.925 1.00 56.34 205 GLY A C 1
ATOM 1616 O O . GLY A 1 205 ? -1.398 -0.809 -16.981 1.00 56.34 205 GLY A O 1
#

Mean predicted aligned error: 7.82 Å

Solvent-accessible surface area (backbone atoms only — not comparable to full-atom values): 12077 Å² total; per-residue (Å²): 110,88,86,86,65,89,85,78,83,85,65,54,73,101,47,82,76,65,48,59,60,46,72,48,79,58,84,92,31,53,33,34,39,40,69,59,70,44,47,70,91,31,60,53,72,91,54,92,67,72,39,85,68,34,45,91,92,52,64,77,55,72,54,87,53,66,33,31,62,47,35,47,52,21,28,53,52,21,18,48,45,50,69,35,75,92,38,88,68,57,68,69,57,47,51,55,49,51,50,54,52,51,50,61,72,37,59,99,38,67,88,74,34,22,54,27,36,40,41,33,51,49,66,47,33,36,36,37,37,18,29,52,42,54,57,92,97,47,91,58,71,46,45,37,24,36,34,76,48,52,66,84,55,61,73,47,48,42,68,92,46,106,51,71,52,59,48,55,83,78,55,58,90,81,48,39,47,70,50,76,36,64,55,81,55,43,84,64,88,70,68,40,73,56,51,75,77,38,72,49,78,39,65,74,69

Nearest PDB structures (foldseek):
  1te5-assembly1_B  TM=8.481E-01  e=1.272E-14  Pseudomonas aeruginosa PAO1
  8x06-assembly1_B  TM=1.880E-01  e=5.048E+00  Homo sapiens

Foldseek 3Di:
DDDDDDDDDPDFDPDPLPDDFDWDDDQNKIKTKDKDWDQPVQQALVDQDAFAQADPVQQDDHRPTRDSRSSLVSNLRSNVCRVCVPGDDPPVVVLVVVLRRVCVSCPPPLQQIFTWMWMDIHDFKIKTAGQWDAHVPDPDTQWKKKAKDAPPFAWFAFPPDRDIDRPNVPDDNGAIDMDMDRDDGTPDPGIDIADRSDMDMGGRD

Secondary structure (DSSP, 8-state):
---------SSS-S-GGGPSPEEEEETTEEEEEEEEEE-GGGS-TTS----TT--TTT-----SSS-HHHHHHHHHHHHHHHH-TTS---HHHHHHHHHHHHHHHHTT-TTT-EEEEEEEETTTEEEEEEE-EE-TT---EE--EEEEE-SSP-EEEBSSSS-EEEGGGS--TT--EEEEESS--BS-TT-EEPPTTEEEEEE--

Organism: Phaeodactylum tricornutum (NCBI:txid2850)

Sequence (205 aa):
NMLAHIRYATQGEVSLENVHPFTRELWGINWSFAHNGDMPLFANTDQDIFLGKTTSDTVHFNAVGDTDSEAAFCAILNALKAEFPEGLPTLSVLHEFLNHICDEIIAGRSEDTIFNFLLGCGQYTLFAYSWPGARSGSTVWNGLHYIVREPPFSTARLLDVDYTIDFSAVTQPNDRVAVITTKPLTEEAGWTEMKRGELLMFDKG

InterPro domains:
  IPR017932 Glutamine amidotransferase type 2 domain [PS51278] (1-205)
  IPR026869 Gamma-glutamyl-hercynylcysteine sulfoxide hydrolase EgtC-like [PF13230] (1-205)
  IPR029055 Nucleophile aminohydrolases, N-terminal [G3DSA:3.60.20.10] (1-205)
  IPR029055 Nucleophile aminohydrolases, N-terminal [SSF56235] (2-203)

Radius of gyration: 17.56 Å; Cα contacts (8 Å, |Δi|>4): 352; chains: 1; bounding box: 46×32×51 Å